Protein AF-A0A3M1Y870-F1 (afdb_monomer)

Sequence (345 aa):
MNDEEFIVDDSGLPCTAAGLGGVLIPESAEIVELCQDPNSTDVIYMWVNLIGAYLYDHRAWVIIDNTEIEITGLLIPNYKGEGVTHDMIDTECGGKTLLFGYSVGAAIEGYASIPEFDVKIQFFGHTETISTNPIVNDVFRSVNPSDTKTLVKGVTPDPYVLFFDPNTNTIRASFIGLGDEPCFCAINCVTPSADDFNVTTCEDEAQEVTIDATSIVGDPTNVTITFVDSRGNSTDVDVNIVVNMKPMPPFASWAQEDDVIRVGFAYQSINGTQVDPSKVMYRILKYENNPDNNWVFKGWSSKPWTNFIDSDVKPEKTYGYAVEFMGEFGEMSNISDWTVVPPAQ

Foldseek 3Di:
DDPPPPDQPCVQQLDDDPDDDGDAWDWAKDFPDWAAAQVHRQKIKTKMKTAHRFFKDKWKFKADPNDTDTWAFPDPCDPPDHADDRGGDHCSNGIDIHMTMTGCCVVCVVPLQPQKIKMKMWIAGDRPDDRPDVVVVVVPHDPGHMDMDMDGAQDPFDFPAWAADPVQQKTKTKGASDDPRPYNRWFDDDDDDPPAAEDTYDHGDTDMDIDRLVSDDDAWDFHWHWYQTPSGHTDIDTFTDQAQFAFAFWDWEDPPVQRKIKIFGAQATPVGHHHDLQFKWKWKWKDKQDPVPIDTPGDTDSDPDGMDIGNPDDLQIKMWMWMWIQGNRRHIHDIYDIDIYHRHD

Mean predicted aligned error: 17.15 Å

Nearest PDB structures (foldseek):
  2b5i-assembly1_B  TM=3.564E-01  e=3.366E-04  Homo sapiens
  6dg5-assembly1_B  TM=3.824E-01  e=1.154E-03  Mus musculus
  7s2s-assembly1_B  TM=3.772E-01  e=7.931E-04  Homo sapiens
  5m5e-assembly1_B  TM=3.332E-01  e=6.402E-04  Homo sapiens
  4qqv-assembly1_B  TM=2.068E-01  e=2.576E-03  Mus musculus

Secondary structure (DSSP, 8-state):
----------TTSTT--SSS---PPPPEEEEEEEEEETTEEEEEEEEEEEE-SSEEEEEEEEEETTEEEEEB----TTSSS----S--EE-TTSEEEEEEEEE-HHHHGGGTT-SEEEEEEEEEEE-S---S-HHHHHHS-----EEEEEEE----PPEEEEEEETTTTEEEEEEEB--SSS-----------TTSEEE---BT-EEEEEEETTS--SSSEEEEEEEE-TT--EEEEEEEE-TT--BPPPEEEEETTTTEEEEE--SBBTTS-B--TTS-EEEEEEEES-GGGEEEEEEEE-S---EEEE-S--TTS-EEEEEEEE-TTS-BPPPPPPEEEPPP-

Solvent-accessible surface area (backbone atoms only — not comparable to full-atom values): 19751 Å² total; per-residue (Å²): 134,80,83,75,78,79,78,76,87,42,90,70,47,88,74,44,66,95,63,102,69,67,77,81,66,74,61,38,38,42,72,77,42,67,42,48,36,63,90,41,76,42,28,36,39,34,35,32,42,36,28,26,51,41,39,28,48,77,50,39,28,43,38,55,96,90,41,79,39,79,41,54,66,47,85,59,73,66,73,90,52,91,51,77,74,95,58,60,45,69,30,83,62,40,67,42,77,47,70,47,46,32,34,42,40,88,79,36,67,93,43,62,74,51,53,59,41,36,40,35,42,36,32,46,50,49,75,92,59,84,60,95,45,67,70,59,51,67,72,70,58,66,86,41,34,50,34,72,47,74,40,61,51,58,80,80,57,64,66,79,42,64,41,50,41,83,90,80,43,28,39,35,41,27,30,41,54,80,64,99,62,99,52,63,46,46,53,56,81,60,84,63,60,88,101,48,54,47,46,44,64,44,75,84,37,80,42,75,47,78,42,60,54,81,77,60,84,63,57,60,42,74,48,60,40,35,35,41,41,69,82,69,32,72,45,77,47,80,40,72,42,31,55,83,14,40,35,32,50,30,51,58,42,77,41,77,93,74,60,25,35,41,36,30,53,62,62,28,28,67,88,68,31,76,47,64,60,92,51,33,28,38,32,31,38,32,23,63,80,41,78,92,61,54,46,77,73,39,67,82,38,64,64,94,74,46,71,48,78,44,70,93,58,56,57,89,43,34,37,32,32,26,31,34,42,27,26,77,42,71,34,52,28,36,70,17,54,70,31,71,32,68,47,68,128

Radius of gyration: 34.99 Å; Cα contacts (8 Å, |Δi|>4): 751; chains: 1; bounding box: 100×30×97 Å

pLDDT: mean 70.94, std 19.92, range [28.89, 98.3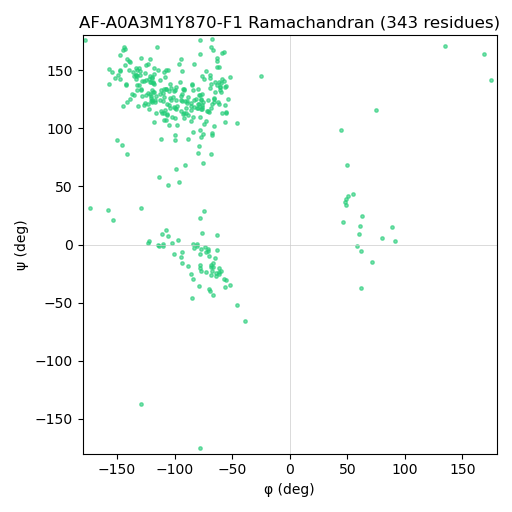8]

Structure (mmCIF, N/CA/C/O backbone):
data_AF-A0A3M1Y870-F1
#
_entry.id   AF-A0A3M1Y870-F1
#
loop_
_atom_site.group_PDB
_atom_site.id
_atom_site.type_symbol
_atom_site.label_atom_id
_atom_site.label_alt_id
_atom_site.label_comp_id
_atom_site.label_asym_id
_atom_site.label_entity_id
_atom_site.label_seq_id
_atom_site.pdbx_PDB_ins_code
_atom_site.Cartn_x
_atom_site.Cartn_y
_atom_site.Cartn_z
_atom_site.occupancy
_atom_site.B_iso_or_equiv
_atom_site.auth_seq_id
_atom_site.auth_comp_id
_atom_site.auth_asym_id
_atom_site.auth_atom_id
_atom_site.pdbx_PDB_model_num
ATOM 1 N N . MET A 1 1 ? 71.517 2.739 -46.315 1.00 39.25 1 MET A N 1
ATOM 2 C CA . MET A 1 1 ? 70.309 2.326 -45.583 1.00 39.25 1 MET A CA 1
ATOM 3 C C . MET A 1 1 ? 69.291 3.387 -45.905 1.00 39.25 1 MET A C 1
ATOM 5 O O . MET A 1 1 ? 69.489 4.518 -45.492 1.00 39.25 1 MET A O 1
ATOM 9 N N . ASN A 1 2 ? 68.363 3.068 -46.803 1.00 35.62 2 ASN A N 1
ATOM 10 C CA . ASN A 1 2 ? 67.245 3.951 -47.092 1.00 35.62 2 ASN A CA 1
ATOM 11 C C . ASN A 1 2 ? 66.247 3.721 -45.963 1.00 35.62 2 ASN A C 1
ATOM 13 O O . ASN A 1 2 ? 65.803 2.587 -45.788 1.00 35.62 2 ASN A O 1
ATOM 17 N N . ASP A 1 3 ? 65.971 4.763 -45.189 1.00 39.19 3 ASP A N 1
ATOM 18 C CA . ASP A 1 3 ? 64.802 4.803 -44.323 1.00 39.19 3 ASP A CA 1
ATOM 19 C C . ASP A 1 3 ? 63.591 4.864 -45.257 1.00 39.19 3 ASP A C 1
ATOM 21 O O . ASP A 1 3 ? 63.245 5.918 -45.789 1.00 39.19 3 ASP A O 1
ATOM 25 N N . GLU A 1 4 ? 63.023 3.697 -45.565 1.00 38.22 4 GLU A N 1
ATOM 26 C CA . GLU A 1 4 ? 61.686 3.628 -46.140 1.00 38.22 4 GLU A CA 1
ATOM 27 C C . GLU A 1 4 ? 60.731 4.145 -45.069 1.00 38.22 4 GLU A C 1
ATOM 29 O O . GLU A 1 4 ? 60.435 3.473 -44.080 1.00 38.22 4 GLU A O 1
ATOM 34 N N . GLU A 1 5 ? 60.313 5.394 -45.247 1.00 41.91 5 GLU A N 1
ATOM 35 C CA . GLU A 1 5 ? 59.201 5.988 -44.530 1.00 41.91 5 GLU A CA 1
ATOM 36 C C . GLU A 1 5 ? 57.984 5.088 -44.785 1.00 41.91 5 GLU A C 1
ATOM 38 O O . GLU A 1 5 ? 57.460 5.009 -45.898 1.00 41.91 5 GLU A O 1
ATOM 43 N N . PHE A 1 6 ? 57.607 4.311 -43.770 1.00 41.59 6 PHE A N 1
ATOM 44 C CA . PHE A 1 6 ? 56.434 3.450 -43.816 1.00 41.59 6 PHE A CA 1
ATOM 45 C C . PHE A 1 6 ? 55.201 4.355 -43.872 1.00 41.59 6 PHE A C 1
ATOM 47 O O . PHE A 1 6 ? 54.732 4.851 -42.849 1.00 41.59 6 PHE A O 1
ATOM 54 N N . ILE A 1 7 ? 54.694 4.595 -45.080 1.00 45.62 7 ILE A N 1
ATOM 55 C CA . ILE A 1 7 ? 53.415 5.269 -45.281 1.00 45.62 7 ILE A CA 1
ATOM 56 C C . ILE A 1 7 ? 52.331 4.251 -44.927 1.00 45.62 7 ILE A C 1
ATOM 58 O O . ILE A 1 7 ? 52.085 3.299 -45.668 1.00 45.62 7 ILE A O 1
ATOM 62 N N . VAL A 1 8 ? 51.734 4.417 -43.749 1.00 49.41 8 VAL A N 1
ATOM 63 C CA . VAL A 1 8 ? 50.509 3.711 -43.372 1.00 49.41 8 VAL A CA 1
ATOM 64 C C . VAL A 1 8 ? 49.366 4.417 -44.091 1.00 49.41 8 VAL A C 1
ATOM 66 O O . VAL A 1 8 ? 49.153 5.603 -43.866 1.00 49.41 8 VAL A O 1
ATOM 69 N N . ASP A 1 9 ? 48.681 3.707 -44.985 1.00 48.41 9 ASP A N 1
ATOM 70 C CA . ASP A 1 9 ? 47.441 4.189 -45.593 1.00 48.41 9 ASP A CA 1
ATOM 71 C C . ASP A 1 9 ? 46.325 4.131 -44.541 1.00 48.41 9 ASP A C 1
ATOM 73 O O . ASP A 1 9 ? 45.888 3.051 -44.140 1.00 48.41 9 ASP A O 1
ATOM 77 N N . ASP A 1 10 ? 45.933 5.300 -44.043 1.00 49.41 10 ASP A N 1
ATOM 78 C CA . ASP A 1 10 ? 44.892 5.520 -43.039 1.00 49.41 10 ASP A CA 1
ATOM 79 C C . ASP A 1 10 ? 43.603 6.096 -43.648 1.00 49.41 10 ASP A C 1
ATOM 81 O O . ASP A 1 10 ? 42.649 6.388 -42.932 1.00 49.41 10 ASP A O 1
ATOM 85 N N . SER A 1 11 ? 43.522 6.181 -44.981 1.00 47.09 11 SER A N 1
ATOM 86 C CA . SER A 1 11 ? 42.382 6.768 -45.699 1.00 47.09 11 SER A CA 1
ATOM 87 C C . SER A 1 11 ? 41.057 6.003 -45.545 1.00 47.09 11 SER A C 1
ATOM 89 O O . SER A 1 11 ? 40.007 6.526 -45.915 1.00 47.09 11 SER A O 1
ATOM 91 N N . GLY A 1 12 ? 41.099 4.784 -44.994 1.00 47.97 12 GLY A N 1
ATOM 92 C CA . GLY A 1 12 ? 39.932 3.952 -44.683 1.00 47.97 12 GLY A CA 1
ATOM 93 C C . GLY A 1 12 ? 39.527 3.923 -43.205 1.00 47.97 12 GLY A C 1
ATOM 94 O O . GLY A 1 12 ? 38.584 3.212 -42.866 1.00 47.97 12 GLY A O 1
ATOM 95 N N . LEU A 1 13 ? 40.215 4.651 -42.316 1.00 50.62 13 LEU A N 1
ATOM 96 C CA . LEU A 1 13 ? 39.791 4.766 -40.920 1.00 50.62 13 LEU A CA 1
ATOM 97 C C . LEU A 1 13 ? 38.714 5.855 -40.809 1.00 50.62 13 LEU A C 1
ATOM 99 O O . LEU A 1 13 ? 38.988 6.997 -41.185 1.00 50.62 13 LEU A O 1
ATOM 103 N N . PRO A 1 14 ? 37.515 5.549 -40.267 1.00 52.12 14 PRO A N 1
ATOM 104 C CA . PRO A 1 14 ? 36.411 6.508 -40.193 1.00 52.12 14 PRO A CA 1
ATOM 105 C C . PRO A 1 14 ? 36.820 7.793 -39.472 1.00 52.12 14 PRO A C 1
ATOM 107 O O . PRO A 1 14 ? 36.381 8.862 -39.882 1.00 52.12 14 PRO A O 1
ATOM 110 N N . CYS A 1 15 ? 37.752 7.704 -38.507 1.00 57.66 15 CYS A N 1
ATOM 111 C CA . CYS A 1 15 ? 38.432 8.855 -37.917 1.00 57.66 15 CYS A CA 1
ATOM 112 C C . CYS A 1 15 ? 39.853 8.575 -37.430 1.00 57.66 15 CYS A C 1
ATOM 114 O O . CYS A 1 15 ? 40.067 8.224 -36.273 1.00 57.66 15 CYS A O 1
ATOM 116 N N . THR A 1 16 ? 40.839 8.763 -38.307 1.00 48.06 16 THR A N 1
ATOM 117 C CA . THR A 1 16 ? 42.242 9.179 -38.042 1.00 48.06 16 THR A CA 1
ATOM 118 C C . THR A 1 16 ? 42.987 9.107 -39.386 1.00 48.06 16 THR A C 1
ATOM 120 O O . THR A 1 16 ? 42.739 8.185 -40.135 1.00 48.06 16 THR A O 1
ATOM 123 N N . ALA A 1 17 ? 43.902 9.976 -39.804 1.00 43.53 17 ALA A N 1
ATOM 124 C CA . ALA A 1 17 ? 44.537 11.110 -39.174 1.00 43.53 17 ALA A CA 1
ATOM 125 C C . ALA A 1 17 ? 45.061 12.075 -40.258 1.00 43.53 17 ALA A C 1
ATOM 127 O O . ALA A 1 17 ? 45.762 11.684 -41.183 1.00 43.53 17 ALA A O 1
ATOM 128 N N . ALA A 1 18 ? 44.894 13.383 -40.065 1.00 31.97 18 ALA A N 1
ATOM 129 C CA . ALA A 1 18 ? 45.924 14.304 -40.539 1.00 31.97 18 ALA A CA 1
ATOM 130 C C . ALA A 1 18 ? 47.071 14.302 -39.507 1.00 31.97 18 ALA A C 1
ATOM 132 O O . ALA A 1 18 ? 47.156 15.193 -38.671 1.00 31.97 18 ALA A O 1
ATOM 133 N N . GLY A 1 19 ? 47.916 13.263 -39.548 1.00 34.94 19 GLY A N 1
ATOM 134 C CA . GLY A 1 19 ? 49.280 13.228 -38.997 1.00 34.94 19 GLY A CA 1
ATOM 135 C C . GLY A 1 19 ? 49.452 13.110 -37.472 1.00 34.94 19 GLY A C 1
ATOM 136 O O . GLY A 1 19 ? 49.148 14.036 -36.735 1.00 34.94 19 GLY A O 1
ATOM 137 N N . LEU A 1 20 ? 50.048 12.000 -37.006 1.00 37.72 20 LEU A N 1
ATOM 138 C CA . LEU A 1 20 ? 50.860 11.862 -35.768 1.00 37.72 20 LEU A CA 1
ATOM 139 C C . LEU A 1 20 ? 50.335 12.477 -34.439 1.00 37.72 20 LEU A C 1
ATOM 141 O O . LEU A 1 20 ? 51.105 12.643 -33.494 1.00 37.72 20 LEU A O 1
ATOM 145 N N . GLY A 1 21 ? 49.037 12.766 -34.326 1.00 42.25 21 GLY A N 1
ATOM 146 C CA . GLY A 1 21 ? 48.418 13.405 -33.156 1.00 42.25 21 GLY A CA 1
ATOM 147 C C . GLY A 1 21 ? 46.911 13.156 -33.038 1.00 42.25 21 GLY A C 1
ATOM 148 O O . GLY A 1 21 ? 46.192 14.017 -32.538 1.00 42.25 21 GLY A O 1
ATOM 149 N N . GLY A 1 22 ? 46.429 12.012 -33.539 1.00 50.34 22 GLY A N 1
ATOM 150 C CA . GLY A 1 22 ? 45.010 11.647 -33.549 1.00 50.34 22 GLY A CA 1
ATOM 151 C C . GLY A 1 22 ? 44.397 11.660 -32.150 1.00 50.34 22 GLY A C 1
ATOM 152 O O . GLY A 1 22 ? 44.848 10.945 -31.256 1.00 50.34 22 GLY A O 1
ATOM 153 N N . VAL A 1 23 ? 43.375 12.493 -31.964 1.00 52.97 23 VAL A N 1
ATOM 154 C CA . VAL A 1 23 ? 42.578 12.534 -30.738 1.00 52.97 23 VAL A CA 1
ATOM 155 C C . VAL A 1 23 ? 41.725 11.271 -30.707 1.00 52.97 23 VAL A C 1
ATOM 157 O O . VAL A 1 23 ? 40.866 11.087 -31.565 1.00 52.97 23 VAL A O 1
ATOM 160 N N . LEU A 1 24 ? 41.981 10.395 -29.734 1.00 60.62 24 LEU A N 1
ATOM 161 C CA . LEU A 1 24 ? 41.093 9.275 -29.434 1.00 60.62 24 LEU A CA 1
ATOM 162 C C . LEU A 1 24 ? 39.736 9.844 -29.017 1.00 60.62 24 LEU A C 1
ATOM 164 O O . LEU A 1 24 ? 39.658 10.614 -28.057 1.00 60.62 24 LEU A O 1
ATOM 168 N N . ILE A 1 25 ? 38.684 9.480 -29.743 1.00 68.62 25 ILE A N 1
ATOM 169 C CA . ILE A 1 25 ? 37.319 9.831 -29.359 1.00 68.62 25 ILE A CA 1
ATOM 170 C C . ILE A 1 25 ? 36.908 8.856 -28.259 1.00 68.62 25 ILE A C 1
ATOM 172 O O . ILE A 1 25 ? 36.955 7.646 -28.488 1.00 68.62 25 ILE A O 1
ATOM 176 N N . PRO A 1 26 ? 36.560 9.345 -27.059 1.00 77.38 26 PRO A N 1
ATOM 177 C CA . PRO A 1 26 ? 36.078 8.476 -26.002 1.00 77.38 26 PRO A CA 1
ATOM 178 C C . PRO A 1 26 ? 34.743 7.875 -26.438 1.00 77.38 26 PRO A C 1
ATOM 180 O O . PRO A 1 26 ? 33.809 8.604 -26.760 1.00 77.38 26 PRO A O 1
ATOM 183 N N . GLU A 1 27 ? 34.665 6.550 -26.465 1.00 84.62 27 GLU A N 1
ATOM 184 C CA . GLU A 1 27 ? 33.420 5.856 -26.770 1.00 84.62 27 GLU A CA 1
ATOM 185 C C . GLU A 1 27 ? 32.578 5.728 -25.500 1.00 84.62 27 GLU A C 1
ATOM 187 O O . GLU A 1 27 ? 33.077 5.321 -24.447 1.00 84.62 27 GLU A O 1
ATOM 192 N N . SER A 1 28 ? 31.295 6.049 -25.599 1.00 91.25 28 SER A N 1
ATOM 193 C CA . SER A 1 28 ? 30.349 5.921 -24.492 1.00 91.25 28 SER A CA 1
ATOM 194 C C . SER A 1 28 ? 28.935 5.735 -25.014 1.00 91.25 28 SER A C 1
ATOM 196 O O . SER A 1 28 ? 28.576 6.297 -26.045 1.00 91.25 28 SER A O 1
ATOM 198 N N . ALA A 1 29 ? 28.127 4.998 -24.266 1.00 91.88 29 ALA A N 1
ATOM 199 C CA . ALA A 1 29 ? 26.694 4.886 -24.471 1.00 91.88 29 ALA A CA 1
ATOM 200 C C . ALA A 1 29 ? 26.009 5.273 -23.159 1.00 91.88 29 ALA A C 1
ATOM 202 O O . ALA A 1 29 ? 26.521 4.940 -22.093 1.00 91.88 29 ALA A O 1
ATOM 203 N N . GLU A 1 30 ? 24.891 5.983 -23.245 1.00 92.56 30 GLU A N 1
ATOM 204 C CA . GLU A 1 30 ? 24.086 6.386 -22.091 1.00 92.56 30 GLU A CA 1
ATOM 205 C C . GLU A 1 30 ? 22.603 6.286 -22.448 1.00 92.56 30 GLU A C 1
ATOM 207 O O . GLU A 1 30 ? 22.152 6.920 -23.405 1.00 92.56 30 GLU A O 1
ATOM 212 N N . ILE A 1 31 ? 21.838 5.508 -21.683 1.00 85.94 31 ILE A N 1
ATOM 213 C CA . ILE A 1 31 ? 20.382 5.433 -21.779 1.00 85.94 31 ILE A CA 1
ATOM 214 C C . ILE A 1 31 ? 19.797 6.664 -21.075 1.00 85.94 31 ILE A C 1
ATOM 216 O O . ILE A 1 31 ? 19.613 6.716 -19.855 1.00 85.94 31 ILE A O 1
ATOM 220 N N . VAL A 1 32 ? 19.454 7.672 -21.869 1.00 78.94 32 VAL A N 1
ATOM 221 C CA . VAL A 1 32 ? 18.877 8.936 -21.399 1.00 78.94 32 VAL A CA 1
ATOM 222 C C . VAL A 1 32 ? 17.462 8.715 -20.865 1.00 78.94 32 VAL A C 1
ATOM 224 O O . VAL A 1 32 ? 17.105 9.222 -19.805 1.00 78.94 32 VAL A O 1
ATOM 227 N N . GLU A 1 33 ? 16.676 7.874 -21.530 1.00 73.19 33 GLU A N 1
ATOM 228 C CA . GLU A 1 33 ? 15.281 7.590 -21.184 1.00 73.19 33 GLU A CA 1
ATOM 229 C C . GLU A 1 33 ? 14.957 6.137 -21.542 1.00 73.19 33 GLU A C 1
ATOM 231 O O . GLU A 1 33 ? 15.453 5.629 -22.548 1.00 73.19 33 GLU A O 1
ATOM 236 N N . LEU A 1 34 ? 14.162 5.465 -20.710 1.00 76.00 34 LEU A N 1
ATOM 237 C CA . LEU A 1 34 ? 13.749 4.074 -20.888 1.00 76.00 34 LEU A CA 1
ATOM 238 C C . LEU A 1 34 ? 12.318 3.925 -20.386 1.00 76.00 34 LEU A C 1
ATOM 240 O O . LEU A 1 34 ? 12.068 4.149 -19.206 1.00 76.00 34 LEU A O 1
ATOM 244 N N . CYS A 1 35 ? 11.401 3.533 -21.265 1.00 69.75 35 CYS A N 1
ATOM 245 C CA . CYS A 1 35 ? 9.981 3.457 -20.934 1.00 69.75 35 CYS A CA 1
ATOM 246 C C . CYS A 1 35 ? 9.292 2.314 -21.693 1.00 69.75 35 CYS A C 1
ATOM 248 O O . CYS A 1 35 ? 9.814 1.779 -22.673 1.00 69.75 35 CYS A O 1
ATOM 250 N N . GLN A 1 36 ? 8.110 1.919 -21.227 1.00 72.75 36 GLN A N 1
ATOM 251 C CA . GLN A 1 36 ? 7.268 0.905 -21.866 1.00 72.75 36 GLN A CA 1
ATOM 252 C C . GLN A 1 36 ? 6.230 1.576 -22.769 1.00 72.75 36 GLN A C 1
ATOM 254 O O . GLN A 1 36 ? 5.680 2.614 -22.410 1.00 72.75 36 GLN A O 1
ATOM 259 N N . ASP A 1 37 ? 5.959 1.003 -23.944 1.00 62.34 37 ASP A N 1
ATOM 260 C CA . ASP A 1 37 ? 4.901 1.501 -24.823 1.00 62.34 37 ASP A CA 1
ATOM 261 C C . ASP A 1 37 ? 3.529 1.255 -24.162 1.00 62.34 37 ASP A C 1
ATOM 263 O O . ASP A 1 37 ? 3.162 0.098 -23.922 1.00 62.34 37 ASP A O 1
ATOM 267 N N . PRO A 1 38 ? 2.732 2.309 -23.905 1.00 52.81 38 PRO A N 1
ATOM 268 C CA . PRO A 1 38 ? 1.438 2.174 -23.239 1.00 52.81 38 PRO A CA 1
ATOM 269 C C . PRO A 1 38 ? 0.397 1.421 -24.084 1.00 52.81 38 PRO A C 1
ATOM 271 O O .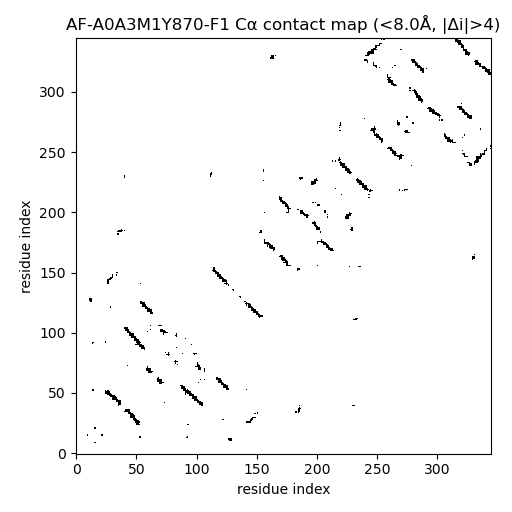 PRO A 1 38 ? -0.565 0.877 -23.546 1.00 52.81 38 PRO A O 1
ATOM 274 N N . ASN A 1 39 ? 0.567 1.383 -25.410 1.00 54.31 39 ASN A N 1
ATOM 275 C CA . ASN A 1 39 ? -0.329 0.690 -26.340 1.00 54.31 39 ASN A CA 1
ATOM 276 C C . ASN A 1 39 ? 0.126 -0.742 -26.647 1.00 54.31 39 ASN A C 1
ATOM 278 O O . ASN A 1 39 ? -0.645 -1.526 -27.201 1.00 54.31 39 ASN A O 1
ATOM 282 N N . SER A 1 40 ? 1.379 -1.072 -26.335 1.00 62.62 40 SER A N 1
ATOM 283 C CA . SER A 1 40 ? 1.983 -2.370 -26.611 1.00 62.62 40 SER A CA 1
ATOM 284 C C . SER A 1 40 ? 2.952 -2.715 -25.496 1.00 62.62 40 SER A C 1
ATOM 286 O O . SER A 1 40 ? 4.151 -2.485 -25.602 1.00 62.62 40 SER A O 1
ATOM 288 N N . THR A 1 41 ? 2.434 -3.310 -24.430 1.00 61.56 41 THR A N 1
ATOM 289 C CA . THR A 1 41 ? 3.202 -3.514 -23.203 1.00 61.56 41 THR A CA 1
ATOM 290 C C . THR A 1 41 ? 4.443 -4.391 -23.418 1.00 61.56 41 THR A C 1
ATOM 292 O O . THR A 1 41 ? 5.447 -4.232 -22.730 1.00 61.56 41 THR A O 1
ATOM 295 N N . ASP A 1 42 ? 4.458 -5.264 -24.426 1.00 72.12 42 ASP A N 1
ATOM 296 C CA . ASP A 1 42 ? 5.640 -6.052 -24.803 1.00 72.12 42 ASP A CA 1
ATOM 297 C C . ASP A 1 42 ? 6.760 -5.245 -25.452 1.00 72.12 42 ASP A C 1
ATOM 299 O O . ASP A 1 42 ? 7.811 -5.809 -25.733 1.00 72.12 42 ASP A O 1
ATOM 303 N N . VAL A 1 43 ? 6.565 -3.952 -25.689 1.00 74.31 43 VAL A N 1
ATOM 304 C CA . VAL A 1 43 ? 7.546 -3.076 -26.316 1.00 74.31 43 VAL A CA 1
ATOM 305 C C . VAL A 1 43 ? 8.076 -2.092 -25.284 1.00 74.31 43 VAL A C 1
ATOM 307 O O . VAL A 1 43 ? 7.318 -1.426 -24.584 1.00 74.31 43 VAL A O 1
ATOM 310 N N . ILE A 1 44 ? 9.396 -1.985 -25.206 1.00 77.50 44 ILE A N 1
ATOM 311 C CA . ILE A 1 44 ? 10.076 -0.876 -24.535 1.00 77.50 44 ILE A CA 1
ATOM 312 C C . ILE A 1 44 ? 10.701 0.030 -25.586 1.00 77.50 44 ILE A C 1
ATOM 314 O O . ILE A 1 44 ? 11.118 -0.442 -26.648 1.00 77.50 44 ILE A O 1
ATOM 318 N N . TYR A 1 45 ? 10.806 1.313 -25.271 1.00 76.12 45 TYR A N 1
ATOM 319 C CA . TYR A 1 45 ? 11.593 2.263 -26.035 1.00 76.12 45 TYR A CA 1
ATOM 320 C C . TYR A 1 45 ? 12.681 2.877 -25.161 1.00 76.12 45 TYR A C 1
ATOM 322 O O . TYR A 1 45 ? 12.491 3.093 -23.964 1.00 76.12 45 TYR A O 1
ATOM 330 N N . MET A 1 46 ? 13.838 3.136 -25.761 1.00 79.19 46 MET A N 1
ATOM 331 C CA . MET A 1 46 ? 14.976 3.739 -25.081 1.00 79.19 46 MET A CA 1
ATOM 332 C C . MET A 1 46 ? 15.627 4.810 -25.947 1.00 79.19 46 MET A C 1
ATOM 334 O O . MET A 1 46 ? 15.957 4.563 -27.108 1.00 79.19 46 MET A O 1
ATOM 338 N N . TRP A 1 47 ? 15.830 5.990 -25.371 1.00 79.62 47 TRP A N 1
ATOM 339 C CA . TRP A 1 47 ? 16.665 7.028 -25.960 1.00 79.62 47 TRP A CA 1
ATOM 340 C C . TRP A 1 47 ? 18.093 6.831 -2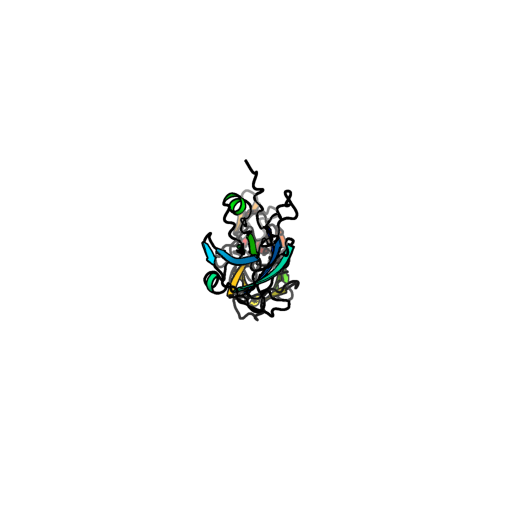5.486 1.00 79.62 47 TRP A C 1
ATOM 342 O O . TRP A 1 47 ? 18.352 6.825 -24.284 1.00 79.62 47 TRP A O 1
ATOM 352 N N . VAL A 1 48 ? 19.022 6.687 -26.424 1.00 83.88 48 VAL A N 1
ATOM 353 C CA . VAL A 1 48 ? 20.428 6.442 -26.114 1.00 83.88 48 VAL A CA 1
ATOM 354 C C . VAL A 1 48 ? 21.290 7.496 -26.778 1.00 83.88 48 VAL A C 1
ATOM 356 O O . VAL A 1 48 ? 21.180 7.733 -27.980 1.00 83.88 48 VAL A O 1
ATOM 359 N N . ASN A 1 49 ? 22.160 8.119 -25.991 1.00 87.06 49 ASN A N 1
ATOM 360 C CA . ASN A 1 49 ? 23.229 8.969 -26.483 1.00 87.06 49 ASN A CA 1
ATOM 361 C C . ASN A 1 49 ? 24.476 8.104 -26.709 1.00 87.06 49 ASN A C 1
ATOM 363 O O . ASN A 1 49 ? 25.037 7.563 -25.756 1.00 87.06 49 ASN A O 1
ATOM 367 N N . LEU A 1 50 ? 24.886 7.950 -27.966 1.00 87.00 50 LEU A N 1
ATOM 368 C CA . LEU A 1 50 ? 26.061 7.182 -28.365 1.00 87.00 50 LEU A CA 1
ATOM 369 C C . LEU A 1 50 ? 27.150 8.129 -28.864 1.00 87.00 50 LEU A C 1
ATOM 371 O O . LEU A 1 50 ? 26.938 8.865 -29.825 1.00 87.00 50 LEU A O 1
ATOM 375 N N . ILE A 1 51 ? 28.327 8.066 -28.248 1.00 86.56 51 ILE A N 1
ATOM 376 C CA . ILE A 1 51 ? 29.546 8.748 -28.688 1.00 86.56 51 ILE A CA 1
ATOM 377 C C . ILE A 1 51 ? 30.532 7.681 -29.141 1.00 86.56 51 ILE A C 1
ATOM 379 O O . ILE A 1 51 ? 30.741 6.688 -28.442 1.00 86.56 51 ILE A O 1
ATOM 383 N N . GLY A 1 52 ? 31.147 7.880 -30.302 1.00 81.88 52 GLY A N 1
ATOM 384 C CA . GLY A 1 52 ? 32.057 6.885 -30.845 1.00 81.88 52 GLY A CA 1
ATOM 385 C C . GLY A 1 52 ? 32.712 7.292 -32.152 1.00 81.88 52 GLY A C 1
ATOM 386 O O . GLY A 1 52 ? 32.398 8.345 -32.702 1.00 81.88 52 GLY A O 1
ATOM 387 N N . ALA A 1 53 ? 33.618 6.451 -32.646 1.00 75.75 53 ALA A N 1
ATOM 388 C CA . ALA A 1 53 ? 34.379 6.679 -33.880 1.00 75.75 53 ALA A CA 1
ATOM 389 C C . ALA A 1 53 ? 34.200 5.571 -34.930 1.00 75.75 53 ALA A C 1
ATOM 391 O O . ALA A 1 53 ? 34.871 5.599 -35.959 1.00 75.75 53 ALA A O 1
ATOM 392 N N . TYR A 1 54 ? 33.351 4.581 -34.654 1.00 77.62 54 TYR A N 1
ATOM 393 C CA . TYR A 1 54 ? 33.142 3.409 -35.499 1.00 77.62 54 TYR A CA 1
ATOM 394 C C . TYR A 1 54 ? 31.717 3.377 -36.050 1.00 77.62 54 TYR A C 1
ATOM 396 O O . TYR A 1 54 ? 30.841 4.115 -35.603 1.00 77.62 54 TYR A O 1
ATOM 404 N N . LEU A 1 55 ? 31.492 2.471 -36.997 1.00 80.56 55 LEU A N 1
ATOM 405 C CA . LEU A 1 55 ? 30.155 2.002 -37.325 1.00 80.56 55 LEU A CA 1
ATOM 406 C C . LEU A 1 55 ? 29.718 1.009 -36.245 1.00 80.56 55 LEU A C 1
ATOM 408 O O . LEU A 1 55 ? 30.440 0.046 -35.986 1.00 80.56 55 LEU A O 1
ATOM 412 N N . TYR A 1 56 ? 28.569 1.232 -35.612 1.00 81.75 56 TYR A N 1
ATOM 413 C CA . TYR A 1 56 ? 28.104 0.379 -34.515 1.00 81.75 56 TYR A CA 1
ATOM 414 C C . TYR A 1 56 ? 26.899 -0.479 -34.893 1.00 81.75 56 TYR A C 1
ATOM 416 O O . TYR A 1 56 ? 25.916 0.028 -35.429 1.00 81.75 56 TYR A O 1
ATOM 424 N N . ASP A 1 57 ? 26.959 -1.759 -34.532 1.00 86.56 57 ASP A N 1
ATOM 425 C CA . ASP A 1 57 ? 25.785 -2.627 -34.374 1.00 86.56 57 ASP A CA 1
ATOM 426 C C . ASP A 1 57 ? 25.343 -2.629 -32.900 1.00 86.56 57 ASP A C 1
ATOM 428 O O . ASP A 1 57 ? 26.139 -2.294 -32.023 1.00 86.56 57 ASP A O 1
ATOM 432 N N . HIS A 1 58 ? 24.101 -2.992 -32.589 1.00 86.56 58 HIS A N 1
ATOM 433 C CA . HIS A 1 58 ? 23.577 -2.941 -31.222 1.00 86.56 58 HIS A CA 1
ATOM 434 C C . HIS A 1 58 ? 22.907 -4.248 -30.793 1.00 86.56 58 HIS A C 1
ATOM 436 O O . HIS A 1 58 ? 22.282 -4.956 -31.580 1.00 86.56 58 HIS A O 1
ATOM 442 N N . ARG A 1 59 ? 22.973 -4.551 -29.495 1.00 88.38 59 ARG A N 1
ATOM 443 C CA . ARG A 1 59 ? 22.198 -5.627 -28.861 1.00 88.38 59 ARG A CA 1
ATOM 444 C C . ARG A 1 59 ? 21.692 -5.178 -27.507 1.00 88.38 59 ARG A C 1
ATOM 446 O O . ARG A 1 59 ? 22.343 -4.369 -26.847 1.00 88.38 59 ARG A O 1
ATOM 453 N N . ALA A 1 60 ? 20.552 -5.720 -27.097 1.00 89.25 60 ALA A N 1
ATOM 454 C CA . ALA A 1 60 ? 19.969 -5.425 -25.802 1.00 89.25 60 ALA A CA 1
ATOM 455 C C . ALA A 1 60 ? 19.577 -6.700 -25.055 1.00 89.25 60 ALA A C 1
ATOM 457 O O . ALA A 1 60 ? 19.241 -7.723 -25.656 1.00 89.25 60 ALA A O 1
ATOM 458 N N . TRP A 1 61 ? 19.598 -6.608 -23.729 1.00 92.00 61 TRP A N 1
ATOM 459 C CA . TRP A 1 61 ? 19.228 -7.675 -22.812 1.00 92.00 61 TRP A CA 1
ATOM 460 C C . TRP A 1 61 ? 18.344 -7.125 -21.704 1.00 92.00 61 TRP A C 1
ATOM 462 O O . TRP A 1 61 ? 18.549 -6.009 -21.228 1.00 92.00 61 TRP A O 1
ATOM 472 N N . VAL A 1 62 ? 17.397 -7.946 -21.268 1.00 89.62 62 VAL A N 1
ATOM 473 C CA . VAL A 1 62 ? 16.717 -7.782 -19.984 1.00 89.62 62 VAL A CA 1
ATOM 474 C C . VAL A 1 62 ? 17.473 -8.604 -18.949 1.00 89.62 62 VAL A C 1
ATOM 476 O O . VAL A 1 62 ? 17.824 -9.754 -19.213 1.00 89.62 62 VAL A O 1
ATOM 479 N N . ILE A 1 63 ? 17.732 -8.018 -17.784 1.00 89.44 63 ILE A N 1
ATOM 480 C CA . ILE A 1 63 ? 18.400 -8.676 -16.666 1.00 89.44 63 ILE A CA 1
ATOM 481 C C . ILE A 1 63 ? 17.377 -8.865 -15.548 1.00 89.44 63 ILE A C 1
ATOM 483 O O . ILE A 1 63 ? 16.896 -7.901 -14.955 1.00 89.44 63 ILE A O 1
ATOM 487 N N . ILE A 1 64 ? 17.043 -10.124 -15.273 1.00 81.81 64 ILE A N 1
ATOM 488 C CA . ILE A 1 64 ? 16.122 -10.530 -14.204 1.00 81.81 64 ILE A CA 1
ATOM 489 C C . ILE A 1 64 ? 16.822 -11.597 -13.370 1.00 81.81 64 ILE A C 1
ATOM 491 O O . ILE A 1 64 ? 17.335 -12.569 -13.923 1.00 81.81 64 ILE A O 1
ATOM 495 N N . ASP A 1 65 ? 16.880 -11.416 -12.049 1.00 81.69 65 ASP A N 1
ATOM 496 C CA . ASP A 1 65 ? 17.530 -12.353 -11.121 1.00 81.69 65 ASP A CA 1
ATOM 497 C C . ASP A 1 65 ? 18.968 -12.733 -11.543 1.00 81.69 65 ASP A C 1
ATOM 499 O O . ASP A 1 65 ? 19.374 -13.896 -11.487 1.00 81.69 65 ASP A O 1
ATOM 503 N N . ASN A 1 66 ? 19.749 -11.749 -12.008 1.00 82.19 66 ASN A N 1
ATOM 504 C CA . ASN A 1 66 ? 21.097 -11.916 -12.581 1.00 82.19 66 ASN A CA 1
ATOM 505 C C . ASN A 1 66 ? 21.176 -12.797 -13.846 1.00 82.19 66 ASN A C 1
ATOM 507 O O . ASN A 1 66 ? 22.265 -13.232 -14.229 1.00 82.19 66 ASN A O 1
ATOM 511 N N . THR A 1 67 ? 20.051 -13.064 -14.505 1.00 85.25 67 THR A N 1
ATOM 512 C CA . THR A 1 67 ? 19.995 -13.772 -15.787 1.00 85.25 67 THR A CA 1
ATOM 513 C C . THR A 1 67 ? 19.823 -12.760 -16.913 1.00 85.25 67 THR A C 1
ATOM 515 O O . THR A 1 67 ? 18.818 -12.054 -16.955 1.00 85.25 67 THR A O 1
ATOM 518 N N . GLU A 1 68 ? 20.792 -12.691 -17.832 1.00 90.38 68 GLU A N 1
ATOM 519 C CA . GLU A 1 68 ? 20.686 -11.868 -19.043 1.00 90.38 68 GLU A CA 1
ATOM 520 C C . GLU A 1 68 ? 19.901 -12.631 -20.123 1.00 90.38 68 GLU A C 1
ATOM 522 O O . GLU A 1 68 ? 20.323 -13.696 -20.584 1.00 90.38 68 GLU A O 1
ATOM 527 N N . ILE A 1 69 ? 18.763 -12.080 -20.542 1.00 88.81 69 ILE A N 1
ATOM 528 C CA . ILE A 1 69 ? 17.926 -12.607 -21.622 1.00 88.81 69 ILE A CA 1
ATOM 529 C C . ILE A 1 69 ? 18.004 -11.623 -22.787 1.00 88.81 69 ILE A C 1
ATOM 531 O O . ILE A 1 69 ? 17.576 -10.477 -22.666 1.00 88.81 69 ILE A O 1
ATOM 535 N N . GLU A 1 70 ? 18.572 -12.057 -23.912 1.00 87.56 70 GLU A N 1
ATOM 536 C CA . GLU A 1 70 ? 18.681 -11.220 -25.112 1.00 87.56 70 GLU A CA 1
ATOM 537 C C . GLU A 1 70 ? 17.285 -10.923 -25.664 1.00 87.56 70 GLU A C 1
ATOM 539 O O . GLU A 1 70 ? 16.495 -11.838 -25.916 1.00 87.56 70 GLU A O 1
ATOM 544 N N . ILE A 1 71 ? 16.980 -9.639 -25.838 1.00 85.06 71 ILE A N 1
ATOM 545 C CA . ILE A 1 71 ? 15.693 -9.192 -26.365 1.00 85.06 71 ILE A CA 1
ATOM 546 C C . ILE A 1 71 ? 15.825 -8.878 -27.843 1.00 85.06 71 ILE A C 1
ATOM 548 O O . ILE A 1 71 ? 16.776 -8.246 -28.304 1.00 85.06 71 ILE A O 1
ATOM 552 N N . THR A 1 72 ? 14.846 -9.342 -28.611 1.00 68.88 72 THR A N 1
ATOM 553 C CA . THR A 1 72 ? 14.824 -9.097 -30.048 1.00 68.88 72 THR A CA 1
ATOM 554 C C . THR A 1 72 ? 14.254 -7.710 -30.304 1.00 68.88 72 THR A C 1
ATOM 556 O O . THR A 1 72 ? 13.156 -7.366 -29.859 1.00 68.88 72 THR A O 1
ATOM 559 N N . GLY A 1 73 ? 15.014 -6.891 -31.031 1.00 58.91 73 GLY A N 1
ATOM 560 C CA . GLY A 1 73 ? 14.537 -5.600 -31.515 1.00 58.91 73 GLY A CA 1
ATOM 561 C C . GLY A 1 73 ? 13.312 -5.810 -32.397 1.00 58.91 73 GLY A C 1
ATOM 562 O O . GLY A 1 73 ? 13.422 -6.395 -33.477 1.00 58.91 73 GLY A O 1
ATOM 563 N N . LEU A 1 74 ? 12.141 -5.353 -31.950 1.00 52.19 74 LEU A N 1
ATOM 564 C CA . LEU A 1 74 ? 10.984 -5.263 -32.828 1.00 52.19 74 LEU A CA 1
ATOM 565 C C . LEU A 1 74 ? 11.138 -3.941 -33.566 1.00 52.19 74 LEU A C 1
ATOM 567 O O . LEU A 1 74 ? 10.844 -2.873 -33.041 1.00 52.19 74 LEU A O 1
ATOM 571 N N . LEU A 1 75 ? 11.685 -4.041 -34.775 1.00 48.78 75 LEU A N 1
ATOM 572 C CA . LEU A 1 75 ? 11.720 -2.974 -35.764 1.00 48.78 75 LEU A CA 1
ATOM 573 C C . LEU A 1 75 ? 10.338 -2.313 -35.848 1.00 48.78 75 LEU A C 1
ATOM 575 O O . LEU A 1 75 ? 9.431 -2.861 -36.477 1.00 48.78 75 LEU A O 1
ATOM 579 N N . ILE A 1 76 ? 10.180 -1.115 -35.286 1.00 45.12 76 ILE A N 1
ATOM 580 C CA . ILE A 1 76 ? 9.090 -0.218 -35.671 1.00 45.12 76 ILE A CA 1
ATOM 581 C C . ILE A 1 76 ? 9.730 0.980 -36.374 1.00 45.12 76 ILE A C 1
ATOM 583 O O . ILE A 1 76 ? 10.036 1.974 -35.722 1.00 45.12 76 ILE A O 1
ATOM 587 N N . PRO A 1 77 ? 9.904 0.941 -37.710 1.00 39.31 77 PRO A N 1
ATOM 588 C CA . PRO A 1 77 ? 10.455 2.055 -38.489 1.00 39.31 77 PRO A CA 1
ATOM 589 C C . PRO A 1 77 ? 9.606 3.342 -38.455 1.00 39.31 77 PRO A C 1
ATOM 591 O O . PRO A 1 77 ? 9.850 4.236 -39.252 1.00 39.31 77 PRO A O 1
ATOM 594 N N . ASN A 1 78 ? 8.558 3.416 -37.624 1.00 40.03 78 ASN A N 1
ATOM 595 C CA . ASN A 1 78 ? 7.516 4.444 -37.673 1.00 40.03 78 ASN A CA 1
ATOM 596 C C . ASN A 1 78 ? 6.817 4.717 -36.322 1.00 40.03 78 ASN A C 1
ATOM 598 O O . ASN A 1 78 ? 5.707 5.255 -36.317 1.00 40.03 78 ASN A O 1
ATOM 602 N N . TYR A 1 79 ? 7.406 4.381 -35.167 1.00 39.22 79 TYR A N 1
ATOM 603 C CA . TYR A 1 79 ? 6.828 4.829 -33.891 1.00 39.22 79 TYR A CA 1
ATOM 604 C C . TYR A 1 79 ? 7.214 6.303 -33.648 1.00 39.22 79 TYR A C 1
ATOM 606 O O . TYR A 1 79 ? 8.231 6.603 -33.043 1.00 39.22 79 TYR A O 1
ATOM 614 N N . LYS A 1 80 ? 6.429 7.233 -34.216 1.00 41.88 80 LYS A N 1
ATOM 615 C CA . LYS A 1 80 ? 6.494 8.704 -34.031 1.00 41.88 80 LYS A CA 1
ATOM 616 C C . LYS A 1 80 ? 7.886 9.388 -34.139 1.00 41.88 80 LYS A C 1
ATOM 618 O O . LYS A 1 80 ? 8.111 10.390 -33.468 1.00 41.88 80 LYS A O 1
ATOM 623 N N . GLY A 1 81 ? 8.787 8.951 -35.019 1.00 38.53 81 GLY A N 1
ATOM 624 C CA . GLY A 1 81 ? 10.061 9.653 -35.273 1.00 38.53 81 GLY A CA 1
ATOM 625 C C . GLY A 1 81 ? 11.048 8.834 -36.106 1.00 38.53 81 GLY A C 1
ATOM 626 O O . GLY A 1 81 ? 10.829 7.639 -36.281 1.00 38.53 81 GLY A O 1
ATOM 627 N N . GLU A 1 82 ? 12.078 9.488 -36.665 1.00 39.25 82 GLU A N 1
ATOM 628 C CA . GLU A 1 82 ? 13.042 8.906 -37.619 1.00 39.25 82 GLU A CA 1
ATOM 629 C C . GLU A 1 82 ? 13.717 7.642 -37.062 1.00 39.25 82 GLU A C 1
ATOM 631 O O . GLU A 1 82 ? 14.464 7.687 -36.087 1.00 39.25 82 GLU A O 1
ATOM 636 N N . GLY A 1 83 ? 13.416 6.504 -37.693 1.00 42.50 83 GLY A N 1
ATOM 637 C CA . GLY A 1 83 ? 13.982 5.207 -37.350 1.00 42.50 83 GLY A CA 1
ATOM 638 C C . GLY A 1 83 ? 15.414 5.046 -37.853 1.00 42.50 83 GLY A C 1
ATOM 639 O O . GLY A 1 83 ? 15.740 5.480 -38.955 1.00 42.50 83 GLY A O 1
ATOM 640 N N . VAL A 1 84 ? 16.247 4.347 -37.080 1.00 46.78 84 VAL A N 1
ATOM 641 C CA . VAL A 1 84 ? 17.479 3.747 -37.606 1.00 46.78 84 VAL A CA 1
ATOM 642 C C . VAL A 1 84 ? 17.192 2.276 -37.857 1.00 46.78 84 VAL A C 1
ATOM 644 O O . VAL A 1 84 ? 16.921 1.491 -36.950 1.00 46.78 84 VAL A O 1
ATOM 647 N N . THR A 1 85 ? 17.126 1.934 -39.136 1.00 48.03 85 THR A N 1
ATOM 648 C CA . THR A 1 85 ? 16.629 0.658 -39.633 1.00 48.03 85 THR A CA 1
ATOM 649 C C . THR A 1 85 ? 17.790 -0.257 -39.961 1.00 48.03 85 THR A C 1
ATOM 651 O O . THR A 1 85 ? 18.272 -0.188 -41.078 1.00 48.03 85 THR A O 1
ATOM 654 N N . HIS A 1 86 ? 18.229 -1.133 -39.050 1.00 51.72 86 HIS A N 1
ATOM 655 C CA . HIS A 1 86 ? 19.233 -2.177 -39.363 1.00 51.72 86 HIS A CA 1
ATOM 656 C C . HIS A 1 86 ? 20.595 -1.679 -39.895 1.00 51.72 86 HIS A C 1
ATOM 658 O O . HIS A 1 86 ? 21.482 -2.490 -40.161 1.00 51.72 86 HIS A O 1
ATOM 664 N N . ASP A 1 87 ? 20.755 -0.373 -40.059 1.00 61.62 87 ASP A N 1
ATOM 665 C CA . ASP A 1 87 ? 21.948 0.254 -40.574 1.00 61.62 87 ASP A CA 1
ATOM 666 C C . ASP A 1 87 ? 22.899 0.449 -39.409 1.00 61.62 87 ASP A C 1
ATOM 668 O O . ASP A 1 87 ? 22.494 0.845 -38.310 1.00 61.62 87 ASP A O 1
ATOM 672 N N . MET A 1 88 ? 24.173 0.156 -39.658 1.00 74.12 88 MET A N 1
ATOM 673 C CA . MET A 1 88 ? 25.194 0.465 -38.676 1.00 74.12 88 MET A CA 1
ATOM 674 C C . MET A 1 88 ? 25.120 1.953 -38.348 1.00 74.12 88 MET A C 1
ATOM 676 O O . MET A 1 88 ? 24.980 2.806 -39.229 1.00 74.12 88 MET A O 1
ATOM 680 N N . ILE A 1 89 ? 25.217 2.261 -37.065 1.00 77.44 89 ILE A N 1
ATOM 681 C CA . ILE A 1 89 ? 25.159 3.631 -36.594 1.00 77.44 89 ILE A CA 1
ATOM 682 C C . ILE A 1 89 ? 26.513 4.264 -36.868 1.00 77.44 89 ILE A C 1
ATOM 684 O O . ILE A 1 89 ? 27.500 3.935 -36.214 1.00 77.44 89 ILE A O 1
ATOM 688 N N . ASP A 1 90 ? 26.544 5.184 -37.824 1.00 78.44 90 ASP A N 1
ATOM 689 C CA . ASP A 1 90 ? 27.671 6.088 -38.007 1.00 78.44 90 ASP A CA 1
ATOM 690 C C . ASP A 1 90 ? 27.502 7.276 -37.062 1.00 78.44 90 ASP A C 1
ATOM 692 O O . ASP A 1 90 ? 26.598 8.090 -37.245 1.00 78.44 90 ASP A O 1
ATOM 696 N N . THR A 1 91 ? 28.337 7.381 -36.033 1.00 73.00 91 THR A N 1
ATOM 697 C CA . THR A 1 91 ? 28.341 8.520 -35.102 1.00 73.00 91 THR A CA 1
ATOM 698 C C . THR A 1 91 ? 29.012 9.764 -35.685 1.00 73.00 91 THR A C 1
ATOM 700 O O . THR A 1 91 ? 29.027 10.800 -35.020 1.00 73.00 91 THR A O 1
ATOM 703 N N . GLU A 1 92 ? 29.584 9.678 -36.893 1.00 73.69 92 GLU A N 1
ATOM 704 C CA . GLU A 1 92 ? 30.393 10.721 -37.535 1.00 73.69 92 GLU A CA 1
ATOM 705 C C . GLU A 1 92 ? 31.469 11.271 -36.594 1.00 73.69 92 GLU A C 1
ATOM 707 O O . GLU A 1 92 ? 31.794 12.460 -36.600 1.00 73.69 92 GLU A O 1
ATOM 712 N N . CYS A 1 93 ? 32.010 10.395 -35.739 1.00 70.88 93 CYS A N 1
ATOM 713 C CA . CYS A 1 93 ? 33.081 10.737 -34.810 1.00 70.88 93 CYS A CA 1
ATOM 714 C C . CYS A 1 93 ? 32.717 11.808 -33.772 1.00 70.88 93 CYS A C 1
ATOM 716 O O . CYS A 1 93 ? 33.584 12.502 -33.232 1.00 70.88 93 CYS A O 1
ATOM 718 N N . GLY A 1 94 ? 31.421 11.931 -33.493 1.00 75.56 94 GLY A N 1
ATOM 719 C CA . GLY A 1 94 ? 30.851 12.770 -32.453 1.00 75.56 94 GLY A CA 1
ATOM 720 C C . GLY A 1 94 ? 29.880 11.970 -31.592 1.00 75.56 94 GLY A C 1
ATOM 721 O O . GLY A 1 94 ? 30.166 10.834 -31.217 1.00 75.56 94 GLY A O 1
ATOM 722 N N . GLY A 1 95 ? 28.738 12.580 -31.273 1.00 80.88 95 GLY A N 1
ATOM 723 C CA . GLY A 1 95 ? 27.645 11.944 -30.542 1.00 80.88 95 GLY A CA 1
ATOM 724 C C . GLY A 1 95 ? 26.344 11.970 -31.339 1.00 80.88 95 GLY A C 1
ATOM 725 O O . GLY A 1 95 ? 26.053 12.965 -32.007 1.00 80.88 95 GLY A O 1
ATOM 726 N N . LYS A 1 96 ? 25.552 10.899 -31.249 1.00 78.56 96 LYS A N 1
ATOM 727 C CA . LYS A 1 96 ? 24.192 10.816 -31.796 1.00 78.56 96 LYS A CA 1
ATOM 728 C C . LYS A 1 96 ? 23.225 10.316 -30.727 1.00 78.56 96 LYS A C 1
ATOM 730 O O . LYS A 1 96 ? 23.488 9.315 -30.067 1.00 78.56 96 LYS A O 1
ATOM 735 N N . THR A 1 97 ? 22.085 10.992 -30.606 1.00 79.94 97 THR A N 1
ATOM 736 C CA . THR A 1 97 ? 20.957 10.525 -29.794 1.00 79.94 97 THR A CA 1
ATOM 737 C C . THR A 1 97 ? 19.990 9.757 -30.681 1.00 79.94 97 THR A C 1
ATOM 739 O O . THR A 1 97 ? 19.518 10.295 -31.681 1.00 79.94 97 THR A O 1
ATOM 742 N N . LEU A 1 98 ? 19.694 8.514 -30.315 1.00 77.88 98 LEU A N 1
ATOM 743 C CA . LEU A 1 98 ? 18.882 7.593 -31.103 1.00 77.88 98 LEU A CA 1
ATOM 744 C C . LEU A 1 98 ? 17.781 6.970 -30.246 1.00 77.88 98 LEU A C 1
ATOM 746 O O . LEU A 1 98 ? 17.991 6.704 -29.064 1.00 77.88 98 LEU A O 1
ATOM 750 N N . LEU A 1 99 ? 16.623 6.719 -30.855 1.00 73.62 99 LEU A N 1
ATOM 751 C CA . LEU A 1 99 ? 15.513 5.997 -30.240 1.00 73.62 99 LEU A CA 1
ATOM 752 C C . LEU A 1 99 ? 15.529 4.540 -30.707 1.00 73.62 99 LEU A C 1
ATOM 754 O O . LEU A 1 99 ? 15.456 4.271 -31.906 1.00 73.62 99 LEU A O 1
ATOM 758 N N . PHE A 1 100 ? 15.565 3.605 -29.762 1.00 76.75 100 PHE A N 1
ATOM 759 C CA . PHE A 1 100 ? 15.461 2.172 -30.027 1.00 76.75 100 PHE A CA 1
ATOM 760 C C . PHE A 1 100 ? 14.164 1.611 -29.456 1.00 76.75 100 PHE A C 1
ATOM 762 O O . PHE A 1 100 ? 13.763 1.990 -28.361 1.00 76.75 100 PHE A O 1
ATOM 769 N N . GLY A 1 101 ? 13.539 0.680 -30.178 1.00 75.69 101 GLY A N 1
ATOM 770 C CA . GLY A 1 101 ? 12.382 -0.089 -29.719 1.00 75.69 101 GLY A CA 1
ATOM 771 C C . GLY A 1 101 ? 12.707 -1.580 -29.655 1.00 75.69 101 GLY A C 1
ATOM 772 O O . GLY A 1 101 ? 13.231 -2.141 -30.620 1.00 75.69 101 GLY A O 1
ATOM 773 N N . TYR A 1 102 ? 12.390 -2.236 -28.540 1.00 80.12 102 TYR A N 1
ATOM 774 C CA . TYR A 1 102 ? 12.635 -3.667 -28.346 1.00 80.12 102 TYR A CA 1
ATOM 775 C C . TYR A 1 102 ? 11.384 -4.389 -27.884 1.00 80.12 102 TYR A C 1
ATOM 777 O O . TYR A 1 102 ? 10.655 -3.879 -27.038 1.00 80.12 102 TYR A O 1
ATOM 785 N N . SER A 1 103 ? 11.172 -5.604 -28.398 1.00 78.62 103 SER A N 1
ATOM 786 C CA . SER A 1 103 ? 10.164 -6.498 -27.844 1.00 78.62 103 SER A CA 1
ATOM 787 C C . SER A 1 103 ? 10.765 -7.287 -26.691 1.00 78.62 103 SER A C 1
ATOM 789 O O . SER A 1 103 ? 11.655 -8.115 -26.881 1.00 78.62 103 SER A O 1
ATOM 791 N N . VAL A 1 104 ? 10.234 -7.058 -25.500 1.00 77.94 104 VAL A N 1
ATOM 792 C CA . VAL A 1 104 ? 10.588 -7.751 -24.262 1.00 77.94 104 VAL A CA 1
ATOM 793 C C . VAL A 1 104 ? 9.668 -8.938 -23.965 1.00 77.94 104 VAL A C 1
ATOM 795 O O . VAL A 1 104 ? 10.018 -9.735 -23.104 1.00 77.94 104 VAL A O 1
ATOM 798 N N . GLY A 1 105 ? 8.542 -9.096 -24.682 1.00 66.88 105 GLY A N 1
ATOM 799 C CA . GLY A 1 105 ? 7.454 -10.050 -24.388 1.00 66.88 105 GLY A CA 1
ATOM 800 C C . GLY A 1 105 ? 7.907 -11.422 -23.876 1.00 66.88 105 GLY A C 1
ATOM 801 O O . GLY A 1 105 ? 7.738 -11.722 -22.700 1.00 66.88 105 GLY A O 1
ATOM 802 N N . ALA A 1 106 ? 8.601 -12.221 -24.692 1.00 66.31 106 ALA A N 1
ATOM 803 C CA . ALA A 1 106 ? 9.056 -13.556 -24.277 1.00 66.31 106 ALA A CA 1
ATOM 804 C C . ALA A 1 106 ? 10.079 -13.557 -23.117 1.00 66.31 106 ALA A C 1
ATOM 806 O O . ALA A 1 106 ? 10.190 -14.550 -22.401 1.00 66.31 106 ALA A O 1
ATOM 807 N N . ALA A 1 107 ? 10.832 -12.468 -22.920 1.00 69.12 107 ALA A N 1
ATOM 808 C CA . ALA A 1 107 ? 11.798 -12.348 -21.826 1.00 69.12 107 ALA A CA 1
ATOM 809 C C . ALA A 1 107 ? 11.123 -12.060 -20.477 1.00 69.12 107 ALA A C 1
ATOM 811 O O . ALA A 1 107 ? 11.694 -12.367 -19.433 1.00 69.12 107 ALA A O 1
ATOM 812 N N . ILE A 1 108 ? 9.908 -11.501 -20.492 1.00 64.19 108 ILE A N 1
ATOM 813 C CA . ILE A 1 108 ? 9.182 -11.086 -19.283 1.00 64.19 108 ILE A CA 1
ATOM 814 C C . ILE A 1 108 ? 7.796 -11.729 -19.127 1.00 64.19 108 ILE A C 1
ATOM 816 O O . ILE A 1 108 ? 7.120 -11.454 -18.141 1.00 64.19 108 ILE A O 1
ATOM 820 N N . GLU A 1 109 ? 7.372 -12.600 -20.046 1.00 57.94 109 GLU A N 1
ATOM 821 C CA . GLU A 1 109 ? 6.081 -13.312 -20.020 1.00 57.94 109 GLU A CA 1
ATOM 822 C C . GLU A 1 109 ? 5.870 -14.123 -18.725 1.00 57.94 109 GLU A C 1
ATOM 824 O O . GLU A 1 109 ? 4.765 -14.163 -18.191 1.00 57.94 109 GLU A O 1
ATOM 829 N N . GLY A 1 110 ? 6.929 -14.726 -18.168 1.00 50.75 110 GLY A N 1
ATOM 830 C CA . GLY A 1 110 ? 6.894 -15.409 -16.861 1.00 50.75 110 GLY A CA 1
ATOM 831 C C . GLY A 1 110 ? 7.073 -14.483 -15.651 1.00 50.75 110 GLY A C 1
ATOM 832 O O . GLY A 1 110 ? 7.015 -14.934 -14.511 1.00 50.75 110 GLY A O 1
ATOM 833 N N . TYR A 1 111 ? 7.297 -13.198 -15.908 1.00 51.22 111 TYR A N 1
ATOM 834 C CA . TYR A 1 111 ? 7.730 -12.177 -14.961 1.00 51.22 111 TYR A CA 1
ATOM 835 C C . TYR A 1 111 ? 6.833 -10.944 -15.034 1.00 51.22 111 TYR A C 1
ATOM 837 O O . TYR A 1 111 ? 7.292 -9.811 -14.835 1.00 51.22 111 TYR A O 1
ATOM 845 N N . ALA A 1 112 ? 5.556 -11.162 -15.364 1.00 44.56 112 ALA A N 1
ATOM 846 C CA . ALA A 1 112 ? 4.565 -10.106 -15.442 1.00 44.56 112 ALA A CA 1
ATOM 847 C C . ALA A 1 112 ? 4.700 -9.223 -14.191 1.00 44.56 112 ALA A C 1
ATOM 849 O O . ALA A 1 112 ? 4.986 -8.035 -14.340 1.00 44.56 112 ALA A O 1
ATOM 850 N N . SER A 1 113 ? 4.692 -9.837 -13.001 1.00 48.06 113 SER A N 1
ATOM 851 C CA . SER A 1 113 ? 4.650 -9.197 -11.680 1.00 48.06 113 SER A CA 1
ATOM 852 C C . SER A 1 113 ? 5.964 -8.583 -11.188 1.00 48.06 113 SER A C 1
ATOM 854 O O . SER A 1 113 ? 6.065 -8.253 -10.009 1.00 48.06 113 SER A O 1
ATOM 856 N N . ILE A 1 114 ? 6.999 -8.481 -12.029 1.00 57.22 114 ILE A N 1
ATOM 857 C CA . ILE A 1 114 ? 8.258 -7.847 -11.626 1.00 57.22 114 ILE A CA 1
ATOM 858 C C . ILE A 1 114 ? 8.084 -6.317 -11.607 1.00 57.22 114 ILE A C 1
ATOM 860 O O . ILE A 1 114 ? 7.838 -5.752 -12.678 1.00 57.22 114 ILE A O 1
ATOM 864 N N . PRO A 1 115 ? 8.251 -5.657 -10.441 1.00 58.91 115 PRO A N 1
ATOM 865 C CA . PRO A 1 115 ? 8.072 -4.211 -10.290 1.00 58.91 115 PRO A CA 1
ATOM 866 C C . PRO A 1 115 ? 9.210 -3.404 -10.921 1.00 58.91 115 PRO A C 1
ATOM 868 O O . PRO A 1 115 ? 9.014 -2.256 -11.295 1.00 58.91 115 PRO A O 1
ATOM 871 N N . GLU A 1 116 ? 10.398 -3.989 -11.079 1.00 74.62 116 GLU A N 1
ATOM 872 C CA . GLU A 1 116 ? 11.538 -3.345 -11.726 1.00 74.62 116 GLU A CA 1
ATOM 873 C C . GLU A 1 116 ? 12.469 -4.371 -12.370 1.00 74.62 116 GLU A C 1
ATOM 875 O O . GLU A 1 116 ? 12.667 -5.463 -11.841 1.00 74.62 116 GLU A O 1
ATOM 880 N N . PHE A 1 117 ? 13.045 -4.040 -13.521 1.00 80.62 117 PHE A N 1
ATOM 881 C CA . PHE A 1 117 ? 14.063 -4.875 -14.153 1.00 80.62 117 PHE A CA 1
ATOM 882 C C . PHE A 1 117 ? 15.076 -4.021 -14.899 1.00 80.62 117 PHE A C 1
ATOM 884 O O . PHE A 1 117 ? 14.750 -2.955 -15.424 1.00 80.62 117 PHE A O 1
ATOM 891 N N . ASP A 1 118 ? 16.303 -4.516 -14.985 1.00 89.56 118 ASP A N 1
ATOM 892 C CA . ASP A 1 118 ? 17.371 -3.815 -15.680 1.00 89.56 118 ASP A CA 1
ATOM 893 C C . ASP A 1 118 ? 17.338 -4.126 -17.174 1.00 89.56 118 ASP A C 1
ATOM 895 O O . ASP A 1 118 ? 17.156 -5.269 -17.604 1.00 89.56 118 ASP A O 1
ATOM 899 N N . VAL A 1 119 ? 17.549 -3.091 -17.979 1.00 90.12 119 VAL A N 1
ATOM 900 C CA . VAL A 1 119 ? 17.738 -3.204 -19.419 1.00 90.12 119 VAL A CA 1
ATOM 901 C C . VAL A 1 119 ? 19.134 -2.722 -19.760 1.00 90.12 119 VAL A C 1
ATOM 903 O O . VAL A 1 119 ? 19.508 -1.585 -19.475 1.00 90.12 119 VAL A O 1
ATOM 906 N N . LYS A 1 120 ? 19.899 -3.600 -20.399 1.00 94.06 120 LYS A N 1
ATOM 907 C CA . LYS A 1 120 ? 21.258 -3.341 -20.864 1.00 94.06 120 LYS A CA 1
ATOM 908 C C . LYS A 1 120 ? 21.258 -3.208 -22.375 1.00 94.06 120 LYS A C 1
ATOM 910 O O . LYS A 1 120 ? 20.707 -4.069 -23.055 1.00 94.06 120 LYS A O 1
ATOM 915 N N . ILE A 1 121 ? 21.931 -2.188 -22.898 1.00 91.38 121 ILE A N 1
ATOM 916 C CA . ILE A 1 121 ? 22.252 -2.067 -24.325 1.00 91.38 121 ILE A CA 1
ATOM 917 C C . ILE A 1 121 ? 23.769 -2.039 -24.504 1.00 91.38 121 ILE A C 1
ATOM 919 O O . ILE A 1 121 ? 24.483 -1.417 -23.719 1.00 91.38 121 ILE A O 1
ATOM 923 N N . GLN A 1 122 ? 24.272 -2.719 -25.532 1.00 92.75 122 GLN A N 1
ATOM 924 C CA . GLN A 1 122 ? 25.680 -2.696 -25.920 1.00 92.75 122 GLN A CA 1
ATOM 925 C C . GLN A 1 122 ? 25.819 -2.437 -27.414 1.00 92.75 122 GLN A C 1
ATOM 927 O O . GLN A 1 122 ? 25.112 -3.041 -28.223 1.00 92.75 122 GLN A O 1
ATOM 932 N N . PHE A 1 123 ? 26.777 -1.583 -27.758 1.00 89.81 123 PHE A N 1
ATOM 933 C CA . PHE A 1 123 ? 27.142 -1.260 -29.127 1.00 89.81 123 PHE A CA 1
ATOM 934 C C . PHE A 1 123 ? 28.457 -1.940 -29.491 1.00 89.81 123 PHE A C 1
ATOM 936 O O . PHE A 1 123 ? 29.425 -1.863 -28.739 1.00 89.81 123 PHE A O 1
ATOM 943 N N . PHE A 1 124 ? 28.502 -2.599 -30.642 1.00 87.75 124 PHE A N 1
ATOM 944 C CA . PHE A 1 124 ? 29.664 -3.313 -31.155 1.00 87.75 124 PHE A CA 1
ATOM 945 C C . PHE A 1 124 ? 30.272 -2.521 -32.305 1.00 87.75 124 PHE A C 1
ATOM 947 O O . PHE A 1 124 ? 29.650 -2.384 -33.357 1.00 87.75 124 PHE A O 1
ATOM 954 N N . GLY A 1 125 ? 31.470 -1.973 -32.097 1.00 82.81 125 GLY A N 1
ATOM 955 C CA . GLY A 1 125 ? 32.148 -1.172 -33.111 1.00 82.81 125 GLY A CA 1
ATOM 956 C C . GLY A 1 125 ? 32.805 -2.045 -34.180 1.00 82.81 125 GLY A C 1
ATOM 957 O O . GLY A 1 125 ? 33.581 -2.953 -33.873 1.00 82.81 125 GLY A O 1
ATOM 958 N N . HIS A 1 126 ? 32.527 -1.740 -35.443 1.00 76.06 126 HIS A N 1
ATOM 959 C CA . HIS A 1 126 ? 33.117 -2.387 -36.605 1.00 76.06 126 HIS A CA 1
ATOM 960 C C . HIS A 1 126 ? 34.171 -1.479 -37.245 1.00 76.06 126 HIS A C 1
ATOM 962 O O . HIS A 1 126 ? 33.907 -0.329 -37.594 1.00 76.06 126 HIS A O 1
ATOM 968 N N . THR A 1 127 ? 35.380 -2.012 -37.427 1.00 65.50 127 THR A N 1
ATOM 969 C CA . THR A 1 127 ? 36.416 -1.399 -38.261 1.00 65.50 127 THR A CA 1
ATOM 970 C C . THR A 1 127 ? 36.402 -2.051 -39.637 1.00 65.50 127 THR A C 1
ATOM 972 O O . THR A 1 127 ? 36.633 -3.252 -39.761 1.00 65.50 127 THR A O 1
ATOM 975 N N . GLU A 1 128 ? 36.158 -1.276 -40.696 1.00 55.09 128 GLU A N 1
ATOM 976 C CA . GLU A 1 128 ? 36.244 -1.804 -42.069 1.00 55.09 128 GLU A CA 1
ATOM 977 C C . GLU A 1 128 ? 37.694 -2.057 -42.532 1.00 55.09 128 GLU A C 1
ATOM 979 O O . GLU A 1 128 ? 37.927 -2.672 -43.571 1.00 55.09 128 GLU A O 1
ATOM 984 N N . THR A 1 129 ? 38.699 -1.666 -41.747 1.00 51.66 129 THR A N 1
ATOM 985 C CA . THR A 1 129 ? 40.114 -1.785 -42.118 1.00 51.66 129 THR A CA 1
ATOM 986 C C . THR A 1 129 ? 40.894 -2.688 -41.171 1.00 51.66 129 THR A C 1
ATOM 988 O O . THR A 1 129 ? 41.288 -2.292 -40.075 1.00 51.66 129 THR A O 1
ATOM 991 N N . ILE A 1 130 ? 41.206 -3.894 -41.649 1.00 46.34 130 ILE A N 1
ATOM 992 C CA . ILE A 1 130 ? 42.271 -4.733 -41.095 1.00 46.34 130 ILE A CA 1
ATOM 993 C C . ILE A 1 130 ? 43.594 -4.130 -41.575 1.00 46.34 130 ILE A C 1
ATOM 995 O O . ILE A 1 130 ? 44.051 -4.423 -42.682 1.00 46.34 130 ILE A O 1
ATOM 999 N N . SER A 1 131 ? 44.228 -3.282 -40.765 1.00 52.12 131 SER A N 1
ATOM 1000 C CA . SER A 1 131 ? 45.630 -2.953 -41.018 1.00 52.12 131 SER A CA 1
ATOM 1001 C C . SER A 1 131 ? 46.446 -4.244 -40.923 1.00 52.12 131 SER A C 1
ATOM 1003 O O . SER A 1 131 ? 46.225 -5.074 -40.041 1.00 52.12 131 SER A O 1
ATOM 1005 N N . THR A 1 132 ? 47.432 -4.448 -41.795 1.00 54.69 132 THR A N 1
ATOM 1006 C CA . THR A 1 132 ? 48.381 -5.565 -41.632 1.00 54.69 132 THR A CA 1
ATOM 1007 C C . THR A 1 132 ? 49.346 -5.338 -40.463 1.00 54.69 132 THR A C 1
ATOM 1009 O O . THR A 1 132 ? 50.139 -6.223 -40.144 1.00 54.69 132 THR A O 1
ATOM 1012 N N . ASN A 1 133 ? 49.304 -4.160 -39.824 1.00 57.31 133 ASN A N 1
ATOM 1013 C CA . ASN A 1 133 ? 50.130 -3.819 -38.677 1.00 57.31 133 ASN A CA 1
ATOM 1014 C C . ASN A 1 133 ? 49.389 -4.109 -37.351 1.00 57.31 133 ASN A C 1
ATOM 1016 O O . ASN A 1 133 ? 48.410 -3.428 -37.034 1.00 57.31 133 ASN A O 1
ATOM 1020 N N . PRO A 1 134 ? 49.863 -5.064 -36.530 1.00 58.38 134 PRO A N 1
ATOM 1021 C CA . PRO A 1 134 ? 49.209 -5.421 -35.272 1.00 58.38 134 PRO A CA 1
ATOM 1022 C C . PRO A 1 134 ? 49.188 -4.277 -34.248 1.00 58.38 134 PRO A C 1
ATOM 1024 O O . PRO A 1 134 ? 48.260 -4.209 -33.453 1.00 58.38 134 PRO A O 1
ATOM 1027 N N . ILE A 1 135 ? 50.152 -3.348 -34.295 1.00 58.78 135 ILE A N 1
ATOM 1028 C CA . ILE A 1 135 ? 50.212 -2.196 -33.377 1.00 58.78 135 ILE A CA 1
ATOM 1029 C C . ILE A 1 135 ? 49.081 -1.208 -33.681 1.00 58.78 135 ILE A C 1
ATOM 1031 O O . ILE A 1 135 ? 48.462 -0.672 -32.770 1.00 58.78 135 ILE A O 1
ATOM 1035 N N . VAL A 1 136 ? 48.771 -1.006 -34.963 1.00 58.91 136 VAL A N 1
ATOM 1036 C CA . VAL A 1 136 ? 47.639 -0.176 -35.404 1.00 58.91 136 VAL A CA 1
ATOM 1037 C C . VAL A 1 136 ? 46.326 -0.845 -34.982 1.00 58.91 136 VAL A C 1
ATOM 1039 O O . VAL A 1 136 ? 45.466 -0.204 -34.388 1.00 58.91 136 VAL A O 1
ATOM 1042 N N . ASN A 1 137 ? 46.215 -2.163 -35.157 1.00 56.97 137 ASN A N 1
ATOM 1043 C CA . ASN A 1 137 ? 45.022 -2.919 -34.764 1.00 56.97 137 ASN A CA 1
ATOM 1044 C C . ASN A 1 137 ? 44.784 -3.014 -33.248 1.00 56.97 137 ASN A C 1
ATOM 1046 O O . ASN A 1 137 ? 43.679 -3.370 -32.852 1.00 56.97 137 ASN A O 1
ATOM 1050 N N . ASP A 1 138 ? 45.790 -2.780 -32.402 1.00 59.19 138 ASP A N 1
ATOM 1051 C CA . ASP A 1 138 ? 45.617 -2.717 -30.942 1.00 59.19 138 ASP A CA 1
ATOM 1052 C C . ASP A 1 138 ? 45.192 -1.315 -30.470 1.00 59.19 138 ASP A C 1
ATOM 1054 O O . ASP A 1 138 ? 44.532 -1.199 -29.440 1.00 59.19 138 ASP A O 1
ATOM 1058 N N . VAL A 1 139 ? 45.523 -0.262 -31.227 1.00 59.78 139 VAL A N 1
ATOM 1059 C CA . VAL A 1 139 ? 45.147 1.134 -30.924 1.00 59.78 139 VAL A CA 1
ATOM 1060 C C . VAL A 1 139 ? 43.741 1.478 -31.437 1.00 59.78 139 VAL A C 1
ATOM 1062 O O . VAL A 1 139 ? 43.051 2.276 -30.812 1.00 59.78 139 VAL A O 1
ATOM 1065 N N . PHE A 1 140 ? 43.287 0.848 -32.526 1.00 64.19 140 PHE A N 1
ATOM 1066 C CA . PHE A 1 140 ? 41.973 1.080 -33.148 1.00 64.19 140 PHE A CA 1
ATOM 1067 C C . PHE A 1 140 ? 40.978 -0.056 -32.874 1.00 64.19 140 PHE A C 1
ATOM 1069 O O . PHE A 1 140 ? 40.382 -0.618 -33.795 1.00 64.19 140 PHE A O 1
ATOM 1076 N N . ARG A 1 141 ? 40.823 -0.435 -31.600 1.00 70.75 141 ARG A N 1
ATOM 1077 C CA . ARG A 1 141 ? 39.754 -1.348 -31.168 1.00 70.75 141 ARG A CA 1
ATOM 1078 C C . ARG A 1 141 ? 38.652 -0.566 -30.489 1.00 70.75 141 ARG A C 1
ATOM 1080 O O . ARG A 1 141 ? 38.941 0.248 -29.616 1.00 70.75 141 ARG A O 1
ATOM 1087 N N . SER A 1 142 ? 37.411 -0.869 -30.856 1.00 77.56 142 SER A N 1
ATOM 1088 C CA . SER A 1 142 ? 36.264 -0.379 -30.104 1.00 77.56 142 SER A CA 1
ATOM 1089 C C . SER A 1 142 ? 36.253 -0.982 -28.702 1.00 77.56 142 SER A C 1
ATOM 1091 O O . SER A 1 142 ? 36.528 -2.174 -28.525 1.00 77.56 142 SER A O 1
ATOM 1093 N N . VAL A 1 143 ? 35.909 -0.169 -27.707 1.00 83.94 143 VAL A N 1
ATOM 1094 C CA . VAL A 1 143 ? 35.638 -0.641 -26.338 1.00 83.94 143 VAL A CA 1
ATOM 1095 C C . VAL A 1 143 ? 34.227 -1.216 -26.174 1.00 83.94 143 VAL A C 1
ATOM 1097 O O . VAL A 1 143 ? 33.887 -1.662 -25.082 1.00 83.94 143 VAL A O 1
ATOM 1100 N N . ASN A 1 144 ? 33.431 -1.241 -27.249 1.00 89.44 144 ASN A N 1
ATOM 1101 C CA . ASN A 1 144 ? 32.046 -1.707 -27.288 1.00 89.44 144 ASN A CA 1
ATOM 1102 C C . ASN A 1 144 ? 31.185 -1.088 -26.173 1.00 89.44 144 ASN A C 1
ATOM 1104 O O . ASN A 1 144 ? 30.814 -1.797 -25.225 1.00 89.44 144 ASN A O 1
ATOM 1108 N N . PRO A 1 145 ? 30.919 0.232 -26.243 1.00 91.31 145 PRO A N 1
ATOM 1109 C CA . PRO A 1 145 ? 30.270 0.954 -25.161 1.00 91.31 145 PRO A CA 1
ATOM 1110 C C . PRO A 1 145 ? 28.897 0.355 -24.842 1.00 91.31 145 PRO A C 1
ATOM 1112 O O . PRO A 1 145 ? 28.154 -0.077 -25.725 1.00 91.31 145 PRO A O 1
ATOM 1115 N N . SER A 1 146 ? 28.565 0.327 -23.557 1.00 94.06 146 SER A N 1
ATOM 1116 C CA . SER A 1 146 ? 27.318 -0.234 -23.050 1.00 94.06 146 SER A CA 1
ATOM 1117 C C . SER A 1 146 ? 26.806 0.585 -21.885 1.00 94.06 146 SER A C 1
ATOM 1119 O O . SER A 1 146 ? 27.608 1.159 -21.150 1.00 94.06 146 SER A O 1
ATOM 1121 N N . ASP A 1 147 ? 25.502 0.531 -21.668 1.00 95.75 147 ASP A N 1
ATOM 1122 C CA . ASP A 1 147 ? 24.873 1.095 -20.484 1.00 95.75 147 ASP A CA 1
ATOM 1123 C C . ASP A 1 147 ? 23.747 0.188 -19.986 1.00 95.75 147 ASP A C 1
ATOM 1125 O O . ASP A 1 147 ? 23.266 -0.688 -20.711 1.00 95.75 147 ASP A O 1
ATOM 1129 N N . THR A 1 148 ? 23.374 0.345 -18.721 1.00 94.19 148 THR A N 1
ATOM 1130 C CA . THR A 1 148 ? 22.299 -0.406 -18.073 1.00 94.19 148 THR A CA 1
ATOM 1131 C C . THR A 1 148 ? 21.433 0.545 -17.272 1.00 94.19 148 THR A C 1
ATOM 1133 O O . THR A 1 148 ? 21.937 1.308 -16.453 1.00 94.19 148 THR A O 1
ATOM 1136 N N . LYS A 1 149 ? 20.121 0.474 -17.493 1.00 89.62 149 LYS A N 1
ATOM 1137 C CA . LYS A 1 149 ? 19.144 1.304 -16.798 1.00 89.62 149 LYS A CA 1
ATOM 1138 C C . LYS A 1 149 ? 17.992 0.454 -16.295 1.00 89.62 149 LYS A C 1
ATOM 1140 O O . LYS A 1 149 ? 17.497 -0.415 -17.013 1.00 89.62 149 LYS A O 1
ATOM 1145 N N . THR A 1 150 ? 17.569 0.728 -15.072 1.00 85.44 150 THR A N 1
ATOM 1146 C CA . THR A 1 150 ? 16.421 0.078 -14.450 1.00 85.44 150 THR A CA 1
ATOM 1147 C C . THR A 1 150 ? 15.136 0.669 -15.017 1.00 85.44 150 THR A C 1
ATOM 1149 O O . THR A 1 150 ? 14.930 1.881 -14.963 1.00 85.44 150 THR A O 1
ATOM 1152 N N . LEU A 1 151 ? 14.267 -0.181 -15.565 1.00 77.56 151 LEU A N 1
ATOM 1153 C CA . LEU A 1 151 ? 12.879 0.174 -15.822 1.00 77.56 151 LEU A CA 1
ATOM 1154 C C . LEU A 1 151 ? 12.063 -0.187 -14.583 1.00 77.56 151 LEU A C 1
ATOM 1156 O O . LEU A 1 151 ? 11.937 -1.366 -14.251 1.00 77.56 151 LEU A O 1
ATOM 1160 N N . VAL A 1 152 ? 11.457 0.813 -13.954 1.00 67.38 152 VAL A N 1
ATOM 1161 C CA . VAL A 1 152 ? 10.469 0.607 -12.892 1.00 67.38 152 VAL A CA 1
ATOM 1162 C C . VAL A 1 152 ? 9.093 0.481 -13.547 1.00 67.38 152 VAL A C 1
ATOM 1164 O O . VAL A 1 152 ? 8.573 1.435 -14.125 1.00 67.38 152 VAL A O 1
ATOM 1167 N N . LYS A 1 153 ? 8.496 -0.712 -13.496 1.00 58.78 153 LYS A N 1
ATOM 1168 C CA . LYS A 1 153 ? 7.104 -0.934 -13.896 1.00 58.78 153 LYS A CA 1
ATOM 1169 C C . LYS A 1 153 ? 6.203 -0.422 -12.770 1.00 58.78 153 LYS A C 1
ATOM 1171 O O . LYS A 1 153 ? 5.924 -1.168 -11.846 1.00 58.78 153 LYS A O 1
ATOM 1176 N N . GLY A 1 154 ? 5.785 0.842 -12.855 1.00 50.72 154 GLY A N 1
ATOM 1177 C CA . GLY A 1 154 ? 4.673 1.429 -12.095 1.00 50.72 154 GLY A CA 1
ATOM 1178 C C . GLY A 1 154 ? 4.606 1.084 -10.599 1.00 50.72 154 GLY A C 1
ATOM 1179 O O . GLY A 1 154 ? 4.068 0.058 -10.203 1.00 50.72 154 GLY A O 1
ATOM 1180 N N . VAL A 1 155 ? 5.091 1.987 -9.753 1.00 45.94 155 VAL A N 1
ATOM 1181 C CA . VAL A 1 155 ? 4.947 1.912 -8.290 1.00 45.94 155 VAL A CA 1
ATOM 1182 C C . VAL A 1 155 ? 3.465 1.812 -7.893 1.00 45.94 155 VAL A C 1
ATOM 1184 O O . VAL A 1 155 ? 2.641 2.566 -8.410 1.00 45.94 155 VAL A O 1
ATOM 1187 N N . THR A 1 156 ? 3.129 0.923 -6.948 1.00 48.56 156 THR A N 1
ATOM 1188 C CA . THR A 1 156 ? 1.835 0.953 -6.242 1.00 48.56 156 THR A CA 1
ATOM 1189 C C . THR A 1 156 ? 1.666 2.332 -5.617 1.00 48.56 156 THR A C 1
ATOM 1191 O O . THR A 1 156 ? 2.453 2.672 -4.733 1.00 48.56 156 THR A O 1
ATOM 1194 N N . PRO A 1 157 ? 0.700 3.153 -6.048 1.00 49.78 157 PRO A N 1
ATOM 1195 C CA . PRO A 1 157 ? 0.559 4.475 -5.471 1.00 49.78 157 PRO A CA 1
ATOM 1196 C C . PRO A 1 157 ? 0.150 4.332 -4.008 1.00 49.78 157 PRO A C 1
ATOM 1198 O O . PRO A 1 157 ? -0.853 3.686 -3.697 1.00 49.78 157 PRO A O 1
ATOM 1201 N N . ASP A 1 158 ? 0.912 4.957 -3.113 1.00 50.59 158 ASP A N 1
ATOM 1202 C CA . ASP A 1 158 ? 0.491 5.078 -1.725 1.00 50.59 158 ASP A CA 1
ATOM 1203 C C . ASP A 1 158 ? -0.771 5.956 -1.679 1.00 50.59 158 ASP A C 1
ATOM 1205 O O . ASP A 1 158 ? -0.805 7.039 -2.283 1.00 50.59 158 ASP A O 1
ATOM 1209 N N . PRO A 1 159 ? -1.834 5.531 -0.977 1.00 55.62 159 PRO A N 1
ATOM 1210 C CA . PRO A 1 159 ? -2.986 6.390 -0.787 1.00 55.62 159 PRO A CA 1
ATOM 1211 C C . PRO A 1 159 ? -2.561 7.637 -0.009 1.00 55.62 159 PRO A C 1
ATOM 1213 O O . PRO A 1 159 ? -2.065 7.555 1.115 1.00 55.62 159 PRO A O 1
ATOM 1216 N N . TYR A 1 160 ? -2.786 8.813 -0.588 1.00 53.59 160 TYR A N 1
ATOM 1217 C CA . TYR A 1 160 ? -2.446 10.086 0.054 1.00 53.59 160 TYR A CA 1
ATOM 1218 C C . TYR A 1 160 ? -3.589 10.606 0.937 1.00 53.59 160 TYR A C 1
ATOM 1220 O O . TYR A 1 160 ? -3.367 11.445 1.811 1.00 53.59 160 TYR A O 1
ATOM 1228 N N . VAL A 1 161 ? -4.813 10.108 0.726 1.00 59.28 161 VAL A N 1
ATOM 1229 C CA . VAL A 1 161 ? -5.974 10.372 1.581 1.00 59.28 161 VAL A CA 1
ATOM 1230 C C . VAL A 1 161 ? -6.767 9.079 1.752 1.00 59.28 161 VAL A C 1
ATOM 1232 O O . VAL A 1 161 ? -7.199 8.479 0.781 1.00 59.28 161 VAL A O 1
ATOM 1235 N N . LEU A 1 162 ? -7.009 8.671 2.994 1.00 61.50 162 LEU A N 1
ATOM 1236 C CA . LEU A 1 162 ? -7.948 7.605 3.351 1.00 61.50 162 LEU A CA 1
ATOM 1237 C C . LEU A 1 162 ? -8.901 8.188 4.401 1.00 61.50 162 LEU A C 1
ATOM 1239 O O . LEU A 1 162 ? -8.432 8.651 5.442 1.00 61.50 162 LEU A O 1
ATOM 1243 N N . PHE A 1 163 ? -10.211 8.232 4.145 1.00 68.44 163 PHE A N 1
ATOM 1244 C CA . PHE A 1 163 ? -11.178 8.771 5.110 1.00 68.44 163 PHE A CA 1
ATOM 1245 C C . PHE A 1 163 ? -12.544 8.087 5.054 1.00 68.44 163 PHE A C 1
ATOM 1247 O O . PHE A 1 163 ? -13.003 7.655 3.999 1.00 68.44 163 PHE A O 1
ATOM 1254 N N . PHE A 1 164 ? -13.223 8.033 6.199 1.00 68.31 164 PHE A N 1
ATOM 1255 C CA . PHE A 1 164 ? -14.610 7.584 6.303 1.00 68.31 164 PHE A CA 1
ATOM 1256 C C . PHE A 1 164 ? -15.583 8.771 6.259 1.00 68.31 164 PHE A C 1
ATOM 1258 O O . PHE A 1 164 ? -15.455 9.720 7.035 1.00 68.31 164 PHE A O 1
ATOM 1265 N N . ASP A 1 165 ? -16.578 8.717 5.372 1.00 71.62 165 ASP A N 1
ATOM 1266 C CA . ASP A 1 165 ? -17.685 9.673 5.317 1.00 71.62 165 ASP A CA 1
ATOM 1267 C C . ASP A 1 165 ? -18.918 9.098 6.042 1.00 71.62 165 ASP A C 1
ATOM 1269 O O . ASP A 1 165 ? -19.648 8.279 5.471 1.00 71.62 165 ASP A O 1
ATOM 1273 N N . PRO A 1 166 ? -19.211 9.547 7.278 1.00 66.81 166 PRO A N 1
ATOM 1274 C CA . PRO A 1 166 ? -20.335 9.037 8.058 1.00 66.81 166 PRO A CA 1
ATOM 1275 C C . PRO A 1 166 ? -21.706 9.424 7.486 1.00 66.81 166 PRO A C 1
ATOM 1277 O O . PRO A 1 166 ? -22.702 8.807 7.851 1.00 66.81 166 PRO A O 1
ATOM 1280 N N . ASN A 1 167 ? -21.796 10.434 6.609 1.00 75.62 167 ASN A N 1
ATOM 1281 C CA . ASN A 1 167 ? -23.080 10.848 6.029 1.00 75.62 167 ASN A CA 1
ATOM 1282 C C . ASN A 1 167 ? -23.519 9.914 4.902 1.00 75.62 167 ASN A C 1
ATOM 1284 O O . ASN A 1 167 ? -24.712 9.682 4.716 1.00 75.62 167 ASN A O 1
ATOM 1288 N N . THR A 1 168 ? -22.551 9.416 4.134 1.00 72.75 168 THR A N 1
ATOM 1289 C CA . THR A 1 168 ? -22.783 8.489 3.020 1.00 72.75 168 THR A CA 1
ATOM 1290 C C . THR A 1 168 ? -22.488 7.038 3.391 1.00 72.75 168 THR A C 1
ATOM 1292 O O . THR A 1 168 ? -22.824 6.149 2.618 1.00 72.75 168 THR A O 1
ATOM 1295 N N . ASN A 1 169 ? -21.916 6.798 4.577 1.00 70.50 169 ASN A N 1
ATOM 1296 C CA . ASN A 1 169 ? -21.435 5.499 5.043 1.00 70.50 169 ASN A CA 1
ATOM 1297 C C . ASN A 1 169 ? -20.431 4.864 4.067 1.00 70.50 169 ASN A C 1
ATOM 1299 O O . ASN A 1 169 ? -20.515 3.677 3.755 1.00 70.50 169 ASN A O 1
ATOM 1303 N N . THR A 1 170 ? -19.501 5.672 3.555 1.00 67.75 170 THR A N 1
ATOM 1304 C CA . THR A 1 170 ? -18.496 5.228 2.583 1.00 67.75 170 THR A CA 1
ATOM 1305 C C . THR A 1 170 ? -17.084 5.405 3.114 1.00 67.75 170 THR A C 1
ATOM 1307 O O . THR A 1 170 ? -16.780 6.383 3.795 1.00 67.75 170 THR A O 1
ATOM 1310 N N . ILE A 1 171 ? -16.210 4.458 2.790 1.00 66.94 171 ILE A N 1
ATOM 1311 C CA . ILE A 1 171 ? -14.764 4.608 2.941 1.00 66.94 171 ILE A CA 1
ATOM 1312 C C . ILE A 1 171 ? -14.235 5.117 1.609 1.00 66.94 171 ILE A C 1
ATOM 1314 O O . ILE A 1 171 ? -14.553 4.563 0.558 1.00 66.94 171 ILE A O 1
ATOM 1318 N N . ARG A 1 172 ? -13.450 6.186 1.643 1.00 68.25 172 ARG A N 1
ATOM 1319 C CA . ARG A 1 172 ? -12.853 6.792 0.460 1.00 68.25 172 ARG A CA 1
ATOM 1320 C C . ARG A 1 172 ? -11.349 6.693 0.559 1.00 68.25 172 ARG A C 1
ATOM 1322 O O . ARG A 1 172 ? -10.758 7.153 1.534 1.00 68.25 172 ARG A O 1
ATOM 1329 N N . ALA A 1 173 ? -10.759 6.095 -0.462 1.00 62.03 173 ALA A N 1
ATOM 1330 C CA . ALA A 1 173 ? -9.327 5.990 -0.615 1.00 62.03 173 ALA A CA 1
ATOM 1331 C C . ALA A 1 173 ? -8.904 6.755 -1.863 1.00 62.03 173 ALA A C 1
ATOM 1333 O O . ALA A 1 173 ? -9.284 6.389 -2.972 1.00 62.03 173 ALA A O 1
ATOM 1334 N N . SER A 1 174 ? -8.164 7.842 -1.679 1.00 63.31 174 SER A N 1
ATOM 1335 C CA . SER A 1 174 ? -7.612 8.635 -2.762 1.00 63.31 174 SER A CA 1
ATOM 1336 C C . SER A 1 174 ? -6.145 8.298 -2.987 1.00 63.31 174 SER A C 1
ATOM 1338 O O . SER A 1 174 ? -5.329 8.298 -2.062 1.00 63.31 174 SER A O 1
ATOM 1340 N N . PHE A 1 175 ? -5.816 8.083 -4.250 1.00 60.34 175 PHE A N 1
ATOM 1341 C CA . PHE A 1 175 ? -4.491 7.770 -4.758 1.00 60.34 175 PHE A CA 1
ATOM 1342 C C . PHE A 1 175 ? -4.080 8.892 -5.704 1.00 60.34 175 PHE A C 1
ATOM 1344 O O . PHE A 1 175 ? -4.898 9.366 -6.491 1.00 60.34 175 PHE A O 1
ATOM 1351 N N . ILE A 1 176 ? -2.831 9.337 -5.632 1.00 53.41 176 ILE A N 1
ATOM 1352 C CA . ILE A 1 176 ? -2.227 10.101 -6.723 1.00 53.41 176 ILE A CA 1
ATOM 1353 C C . ILE A 1 176 ? -1.041 9.269 -7.178 1.00 53.41 176 ILE A C 1
ATOM 1355 O O . ILE A 1 176 ? -0.235 8.845 -6.350 1.00 53.41 176 ILE A O 1
ATOM 1359 N N . GLY A 1 177 ? -0.922 9.051 -8.485 1.00 50.03 177 GLY A N 1
ATOM 1360 C CA . GLY A 1 177 ? 0.346 8.645 -9.078 1.00 50.03 177 GLY A CA 1
ATOM 1361 C C . GLY A 1 177 ? 1.333 9.805 -8.976 1.00 50.03 177 GLY A C 1
ATOM 1362 O O . GLY A 1 177 ? 1.493 10.554 -9.929 1.00 50.03 177 GLY A O 1
ATOM 1363 N N . LEU A 1 178 ? 1.916 10.028 -7.793 1.00 42.34 178 LEU A N 1
ATOM 1364 C CA . LEU A 1 178 ? 3.024 10.963 -7.621 1.00 42.34 178 LEU A CA 1
ATOM 1365 C C . LEU A 1 178 ? 4.318 10.177 -7.779 1.00 42.34 178 LEU A C 1
ATOM 1367 O O . LEU A 1 178 ? 4.695 9.417 -6.889 1.00 42.34 178 LEU A O 1
ATOM 1371 N N . GLY A 1 179 ? 5.017 10.398 -8.883 1.00 39.91 179 GLY A N 1
ATOM 1372 C CA . GLY A 1 179 ? 6.435 10.094 -8.967 1.00 39.91 179 GLY A CA 1
ATOM 1373 C C . GLY A 1 179 ? 7.190 11.272 -9.565 1.00 39.91 179 GLY A C 1
ATOM 1374 O O . GLY A 1 179 ? 6.686 11.960 -10.446 1.00 39.91 179 GLY A O 1
ATOM 1375 N N . ASP A 1 180 ? 8.415 11.479 -9.086 1.00 35.34 180 ASP A N 1
ATOM 1376 C CA . ASP A 1 180 ? 9.421 12.336 -9.729 1.00 35.34 180 ASP A CA 1
ATOM 1377 C C . ASP A 1 180 ? 10.015 11.670 -10.999 1.00 35.34 180 ASP A C 1
ATOM 1379 O O . ASP A 1 180 ? 10.860 12.253 -11.677 1.00 35.34 180 ASP A O 1
ATOM 1383 N N . GLU A 1 181 ? 9.584 10.440 -11.313 1.00 38.12 181 GLU A N 1
ATOM 1384 C CA . GLU A 1 181 ? 10.040 9.599 -12.423 1.00 38.12 181 GLU A CA 1
ATOM 1385 C C . GLU A 1 181 ? 9.045 9.674 -13.605 1.00 38.12 181 GLU A C 1
ATOM 1387 O O . GLU A 1 181 ? 7.888 9.278 -13.453 1.00 38.12 181 GLU A O 1
ATOM 1392 N N . PRO A 1 182 ? 9.462 10.168 -14.786 1.00 33.41 182 PRO A N 1
ATOM 1393 C CA . PRO A 1 182 ? 8.572 10.588 -15.876 1.00 33.41 182 PRO A CA 1
ATOM 1394 C C . PRO A 1 182 ? 7.963 9.463 -16.738 1.00 33.41 182 PRO A C 1
ATOM 1396 O O . PRO A 1 182 ? 7.591 9.730 -17.878 1.00 33.41 182 PRO A O 1
ATOM 1399 N N . CYS A 1 183 ? 7.863 8.220 -16.257 1.00 33.31 183 CYS A N 1
ATOM 1400 C CA . CYS A 1 183 ? 7.312 7.126 -17.069 1.00 33.31 183 CYS A CA 1
ATOM 1401 C C . CYS A 1 183 ? 6.432 6.145 -16.277 1.00 33.31 183 CYS A C 1
ATOM 1403 O O . CYS A 1 183 ? 6.828 5.007 -16.027 1.00 33.31 183 CYS A O 1
ATOM 1405 N N . PHE A 1 184 ? 5.183 6.528 -15.981 1.00 39.38 184 PHE A N 1
ATOM 1406 C CA . PHE A 1 184 ? 4.123 5.590 -15.566 1.00 39.38 184 PHE A CA 1
ATOM 1407 C C . PHE A 1 184 ? 3.247 5.170 -16.762 1.00 39.38 184 PHE A C 1
ATOM 1409 O O . PHE A 1 184 ? 2.023 5.276 -16.757 1.00 39.38 184 PHE A O 1
ATOM 1416 N N . CYS A 1 185 ? 3.863 4.675 -17.835 1.00 38.59 185 CYS A N 1
ATOM 1417 C CA . CYS A 1 185 ? 3.174 4.385 -19.095 1.00 38.59 185 CYS A CA 1
ATOM 1418 C C . CYS A 1 185 ? 2.622 2.942 -19.192 1.00 38.59 185 CYS A C 1
ATOM 1420 O O . CYS A 1 185 ? 3.152 2.190 -19.999 1.00 38.59 185 CYS A O 1
ATOM 1422 N N . ALA A 1 186 ? 1.599 2.514 -18.423 1.00 37.44 186 ALA A N 1
ATOM 1423 C CA . ALA A 1 186 ? 0.857 1.253 -18.718 1.00 37.44 186 ALA A CA 1
ATOM 1424 C C . ALA A 1 186 ? -0.394 0.940 -17.850 1.00 37.44 186 ALA A C 1
ATOM 1426 O O . ALA A 1 186 ? -0.705 -0.238 -17.634 1.00 37.44 186 ALA A O 1
ATOM 1427 N N . ILE A 1 187 ? -1.152 1.918 -17.352 1.00 37.88 187 ILE A N 1
ATOM 1428 C CA . ILE A 1 187 ? -2.307 1.611 -16.488 1.00 37.88 187 ILE A CA 1
ATOM 1429 C C . ILE A 1 187 ? -3.632 1.897 -17.237 1.00 37.88 187 ILE A C 1
ATOM 1431 O O . ILE A 1 187 ? -3.908 3.032 -17.610 1.00 37.88 187 ILE A O 1
ATOM 1435 N N . ASN A 1 188 ? -4.426 0.853 -17.536 1.00 33.12 188 ASN A N 1
ATOM 1436 C CA . ASN A 1 188 ? -5.671 0.920 -18.334 1.00 33.12 188 ASN A CA 1
ATOM 1437 C C . ASN A 1 188 ? -6.922 0.608 -17.494 1.00 33.12 188 ASN A C 1
ATOM 1439 O O . ASN A 1 188 ? -6.974 -0.430 -16.837 1.00 33.12 188 ASN A O 1
ATOM 1443 N N . CYS A 1 189 ? -7.945 1.472 -17.558 1.00 31.95 189 CYS A N 1
ATOM 1444 C CA . CYS A 1 189 ? -9.095 1.466 -16.643 1.00 31.95 189 CYS A CA 1
ATOM 1445 C C . CYS A 1 189 ? -10.063 0.294 -16.845 1.00 31.95 189 CYS A C 1
ATOM 1447 O O . CYS A 1 189 ? -10.662 0.158 -17.914 1.00 31.95 189 CYS A O 1
ATOM 1449 N N . VAL A 1 190 ? -10.316 -0.482 -15.784 1.00 32.16 190 VAL A N 1
ATOM 1450 C CA . VAL A 1 190 ? -11.411 -1.467 -15.735 1.00 32.16 190 VAL A CA 1
ATOM 1451 C C . VAL A 1 190 ? -12.349 -1.157 -14.569 1.00 32.16 190 VAL A C 1
ATOM 1453 O O . VAL A 1 190 ? -11.931 -0.753 -13.491 1.00 32.16 190 VAL A O 1
ATOM 1456 N N . THR A 1 191 ? -13.651 -1.308 -14.801 1.00 29.70 191 THR A N 1
ATOM 1457 C CA . THR A 1 191 ? -14.708 -1.050 -13.816 1.00 29.70 191 THR A CA 1
ATOM 1458 C C . THR A 1 191 ? -14.778 -2.205 -12.803 1.00 29.70 191 THR A C 1
ATOM 1460 O O . THR A 1 191 ? -14.859 -3.355 -13.242 1.00 29.70 191 THR A O 1
ATOM 1463 N N . PRO A 1 192 ? -14.769 -1.952 -11.480 1.00 31.95 192 PRO A N 1
ATOM 1464 C CA . PRO A 1 192 ? -14.739 -3.022 -10.485 1.00 31.95 192 PRO A CA 1
ATOM 1465 C C . PRO A 1 192 ? -16.053 -3.818 -10.437 1.00 31.95 192 PRO A C 1
ATOM 1467 O O . PRO A 1 192 ? -17.146 -3.271 -10.610 1.00 31.95 192 PRO A O 1
ATOM 1470 N N . SER A 1 193 ? -15.937 -5.119 -10.160 1.00 28.89 193 SER A N 1
ATOM 1471 C CA . SER A 1 193 ? -17.048 -6.014 -9.821 1.00 28.89 193 SER A CA 1
ATOM 1472 C C . SER A 1 193 ? -16.838 -6.583 -8.419 1.00 28.89 193 SER A C 1
ATOM 1474 O O . SER A 1 193 ? -15.717 -6.941 -8.093 1.00 28.89 193 SER A O 1
ATOM 1476 N N . ALA A 1 194 ? -17.931 -6.651 -7.657 1.00 38.84 194 ALA A N 1
ATOM 1477 C CA . ALA A 1 194 ? -18.074 -6.972 -6.233 1.00 38.84 194 ALA A CA 1
ATOM 1478 C C . ALA A 1 194 ? -16.998 -7.841 -5.539 1.00 38.84 194 ALA A C 1
ATOM 1480 O O . ALA A 1 194 ? -16.512 -8.828 -6.084 1.00 38.84 194 ALA A O 1
ATOM 1481 N N . ASP A 1 195 ? -16.775 -7.481 -4.271 1.00 37.31 195 ASP A N 1
ATOM 1482 C CA . ASP A 1 195 ? -15.946 -8.094 -3.218 1.00 37.31 195 ASP A CA 1
ATOM 1483 C C . ASP A 1 195 ? -14.415 -7.990 -3.375 1.00 37.31 195 ASP A C 1
ATOM 1485 O O . ASP A 1 195 ? -13.722 -8.090 -2.367 1.00 37.31 195 ASP A O 1
ATOM 1489 N N . ASP A 1 196 ? -13.914 -7.645 -4.566 1.00 35.38 196 ASP A N 1
ATOM 1490 C CA . ASP A 1 196 ? -12.552 -7.144 -4.818 1.00 35.38 196 ASP A CA 1
ATOM 1491 C C . ASP A 1 196 ? -12.640 -5.771 -5.506 1.00 35.38 196 ASP A C 1
ATOM 1493 O O . ASP A 1 196 ? -13.219 -5.624 -6.590 1.00 35.38 196 ASP A O 1
ATOM 1497 N N . PHE A 1 197 ? -12.069 -4.732 -4.891 1.00 40.06 197 PHE A N 1
ATOM 1498 C CA . PHE A 1 197 ? -12.015 -3.405 -5.505 1.00 40.06 197 PHE A CA 1
ATOM 1499 C C . PHE A 1 197 ? -10.748 -3.299 -6.350 1.00 40.06 197 PHE A C 1
ATOM 1501 O O . PHE A 1 197 ? -9.697 -2.904 -5.853 1.00 40.06 197 PHE A O 1
ATOM 1508 N N . ASN A 1 198 ? -10.860 -3.649 -7.633 1.00 37.41 198 ASN A N 1
ATOM 1509 C CA . ASN A 1 198 ? -9.801 -3.391 -8.606 1.00 37.41 198 ASN A CA 1
ATOM 1510 C C . ASN A 1 198 ? -9.782 -1.906 -8.973 1.00 37.41 198 ASN A C 1
ATOM 1512 O O . ASN A 1 198 ? -10.785 -1.363 -9.447 1.00 37.41 19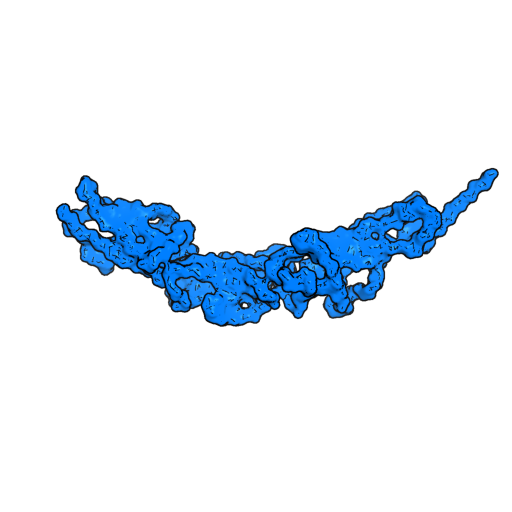8 ASN A O 1
ATOM 1516 N N . VAL A 1 199 ? -8.639 -1.259 -8.757 1.00 39.12 199 VAL A N 1
ATOM 1517 C CA . VAL A 1 199 ? -8.453 0.178 -8.983 1.00 39.12 199 VAL A CA 1
ATOM 1518 C C . VAL A 1 199 ? -7.353 0.367 -10.009 1.00 39.12 199 VAL A C 1
ATOM 1520 O O . VAL A 1 199 ? -6.247 -0.145 -9.858 1.00 39.12 199 VAL A O 1
ATOM 1523 N N . THR A 1 200 ? -7.660 1.113 -11.062 1.00 42.78 200 THR A N 1
ATOM 1524 C CA . THR A 1 200 ? -6.705 1.442 -12.116 1.00 42.78 200 THR A CA 1
ATOM 1525 C C . THR A 1 200 ? -6.305 2.904 -12.009 1.00 42.78 200 THR A C 1
ATOM 1527 O O . THR A 1 200 ? -7.085 3.752 -12.429 1.00 42.78 200 THR A O 1
ATOM 1530 N N . THR A 1 201 ? -5.083 3.191 -11.563 1.00 41.81 201 THR A N 1
ATOM 1531 C CA . THR A 1 201 ? -4.536 4.555 -11.491 1.00 41.81 201 THR A CA 1
ATOM 1532 C C . THR A 1 201 ? -4.180 5.142 -12.858 1.00 41.81 201 THR A C 1
ATOM 1534 O O . THR A 1 201 ? -3.857 4.409 -13.773 1.00 41.81 201 THR A O 1
ATOM 1537 N N . CYS A 1 202 ? -4.280 6.458 -13.039 1.00 42.47 202 CYS A N 1
ATOM 1538 C CA . CYS A 1 202 ? -3.819 7.165 -14.241 1.00 42.47 202 CYS A CA 1
ATOM 1539 C C . CYS A 1 202 ? -2.667 8.091 -13.838 1.00 42.47 202 CYS A C 1
ATOM 1541 O O . CYS A 1 202 ? -2.636 8.578 -12.706 1.00 42.47 202 CYS A O 1
ATOM 1543 N N . GLU A 1 203 ? -1.741 8.348 -14.759 1.00 44.94 203 GLU A N 1
ATOM 1544 C CA . GLU A 1 203 ? -0.683 9.348 -14.577 1.00 44.94 203 GLU A CA 1
ATOM 1545 C C . GLU A 1 203 ? -1.313 10.742 -14.371 1.00 44.94 203 GLU A C 1
ATOM 1547 O O . GLU A 1 203 ? -2.282 11.090 -15.046 1.00 44.94 203 GLU A O 1
ATOM 1552 N N . ASP A 1 204 ? -0.808 11.508 -13.397 1.00 45.44 204 ASP A N 1
ATOM 1553 C CA . ASP A 1 204 ? -1.244 12.872 -13.045 1.00 45.44 204 ASP A CA 1
ATOM 1554 C C . ASP A 1 204 ? -2.714 13.071 -12.610 1.00 45.44 204 ASP A C 1
ATOM 1556 O O . ASP A 1 204 ? -3.153 14.208 -12.402 1.00 45.44 204 ASP A O 1
ATOM 1560 N N . GLU A 1 205 ? -3.486 12.001 -12.396 1.00 48.94 205 GLU A N 1
ATOM 1561 C CA . GLU A 1 205 ? -4.864 12.101 -11.906 1.00 48.94 205 GLU A CA 1
ATOM 1562 C C . GLU A 1 205 ? -4.993 11.612 -10.460 1.00 48.94 205 GLU A C 1
ATOM 1564 O O . GLU A 1 205 ? -4.631 10.487 -10.109 1.00 48.94 205 GLU A O 1
ATOM 1569 N N . ALA A 1 206 ? -5.574 12.463 -9.610 1.00 54.44 206 ALA A N 1
ATOM 1570 C CA . ALA A 1 206 ? -6.077 12.032 -8.315 1.00 54.44 206 ALA A CA 1
ATOM 1571 C C . ALA A 1 206 ? -7.289 11.123 -8.542 1.00 54.44 206 ALA A C 1
ATOM 1573 O O . ALA A 1 206 ? -8.312 11.559 -9.074 1.00 54.44 206 ALA A O 1
ATOM 1574 N N . GLN A 1 207 ? -7.180 9.870 -8.122 1.00 54.91 207 GLN A N 1
ATOM 1575 C CA . GLN A 1 207 ? -8.262 8.904 -8.207 1.00 54.91 207 GLN A CA 1
ATOM 1576 C C . GLN A 1 207 ? -8.825 8.598 -6.836 1.00 54.91 207 GLN A C 1
ATOM 1578 O O . GLN A 1 207 ? -8.080 8.526 -5.867 1.00 54.91 207 GLN A O 1
ATOM 1583 N N . GLU A 1 208 ? -10.136 8.393 -6.758 1.00 61.88 208 GLU A N 1
ATOM 1584 C CA . GLU A 1 208 ? -10.833 8.042 -5.525 1.00 61.88 208 GLU A CA 1
ATOM 1585 C C . GLU A 1 208 ? -11.561 6.712 -5.701 1.00 61.88 208 GLU A C 1
ATOM 1587 O O . GLU A 1 208 ? -12.328 6.509 -6.642 1.00 61.88 208 GLU A O 1
ATOM 1592 N N . VAL A 1 209 ? -11.340 5.821 -4.747 1.00 60.81 209 VAL A N 1
ATOM 1593 C CA . VAL A 1 209 ? -12.018 4.541 -4.607 1.00 60.81 209 VAL A CA 1
ATOM 1594 C C . VAL A 1 209 ? -13.008 4.708 -3.481 1.00 60.81 209 VAL A C 1
ATOM 1596 O O . VAL A 1 209 ? -12.628 5.004 -2.350 1.00 60.81 209 VAL A O 1
ATOM 1599 N N . THR A 1 210 ? -14.289 4.561 -3.795 1.00 64.94 210 THR A N 1
ATOM 1600 C CA . THR A 1 210 ? -15.358 4.628 -2.803 1.00 64.94 210 THR A CA 1
ATOM 1601 C C . THR A 1 210 ? -15.867 3.225 -2.522 1.00 64.94 210 THR A C 1
ATOM 1603 O O . THR A 1 210 ? -16.375 2.546 -3.412 1.00 64.94 210 THR A O 1
ATOM 1606 N N . ILE A 1 211 ? -15.751 2.813 -1.268 1.00 66.44 211 ILE A N 1
ATOM 1607 C CA . ILE A 1 211 ? -16.205 1.526 -0.759 1.00 66.44 211 ILE A CA 1
ATOM 1608 C C . ILE A 1 211 ? -17.454 1.790 0.073 1.00 66.44 211 ILE A C 1
ATOM 1610 O O . ILE A 1 211 ? -17.420 2.562 1.034 1.00 66.44 211 ILE A O 1
ATOM 1614 N N . ASP A 1 212 ? -18.571 1.173 -0.305 1.00 68.19 212 ASP A N 1
ATOM 1615 C CA . ASP A 1 212 ? -19.798 1.225 0.487 1.00 68.19 212 ASP A CA 1
ATOM 1616 C C . ASP A 1 212 ? -19.597 0.393 1.755 1.00 68.19 212 ASP A C 1
ATOM 1618 O O . ASP A 1 212 ? -19.436 -0.824 1.698 1.00 68.19 212 ASP A O 1
ATOM 1622 N N . ALA A 1 213 ? -19.618 1.027 2.925 1.00 65.44 213 ALA A N 1
ATOM 1623 C CA . ALA A 1 213 ? -19.363 0.302 4.158 1.00 65.44 213 ALA A CA 1
ATOM 1624 C C . ALA A 1 213 ? -20.497 -0.670 4.535 1.00 65.44 213 ALA A C 1
ATOM 1626 O O . ALA A 1 213 ? -20.325 -1.491 5.433 1.00 65.44 213 ALA A O 1
ATOM 1627 N N . THR A 1 214 ? -21.651 -0.622 3.855 1.00 66.81 214 THR A N 1
ATOM 1628 C CA . THR A 1 214 ? -22.715 -1.630 3.995 1.00 66.81 214 THR A CA 1
ATOM 1629 C C . THR A 1 214 ? -22.426 -2.932 3.248 1.00 66.81 214 THR A C 1
ATOM 1631 O O . THR A 1 214 ? -22.997 -3.960 3.615 1.00 66.81 214 THR A O 1
ATOM 1634 N N . SER A 1 215 ? -21.535 -2.928 2.246 1.00 61.62 215 SER A N 1
ATOM 1635 C CA . SER A 1 215 ? -21.112 -4.154 1.551 1.00 61.62 215 SER A CA 1
ATOM 1636 C C . SER A 1 215 ? -20.092 -4.962 2.354 1.00 61.62 215 SER A C 1
ATOM 1638 O O . SER A 1 215 ? -19.766 -6.088 1.993 1.00 61.62 215 SER A O 1
ATOM 1640 N N . ILE A 1 216 ? -19.591 -4.400 3.453 1.00 64.44 216 ILE A N 1
ATOM 1641 C CA . ILE A 1 216 ? -18.607 -5.023 4.330 1.00 64.44 216 ILE A CA 1
ATOM 1642 C C . ILE A 1 216 ? -19.360 -5.887 5.339 1.00 64.44 216 ILE A C 1
ATOM 1644 O O . ILE A 1 216 ? -20.017 -5.384 6.254 1.00 64.44 216 ILE A O 1
ATOM 1648 N N . VAL A 1 217 ? -19.281 -7.203 5.150 1.00 54.75 217 VAL A N 1
ATOM 1649 C CA . VAL A 1 217 ? -19.992 -8.192 5.965 1.00 54.75 217 VAL A CA 1
ATOM 1650 C C . VAL A 1 217 ? -18.993 -8.945 6.848 1.00 54.75 217 VAL A C 1
ATOM 1652 O O . VAL A 1 217 ? -18.266 -9.802 6.358 1.00 54.75 217 VAL A O 1
ATOM 1655 N N . GLY A 1 218 ? -18.978 -8.670 8.157 1.00 54.88 218 GLY A N 1
ATOM 1656 C CA . GLY A 1 218 ? -18.127 -9.376 9.130 1.00 54.88 218 GLY A CA 1
ATOM 1657 C C . GLY A 1 218 ? -17.413 -8.461 10.134 1.00 54.88 218 GLY A C 1
ATOM 1658 O O . GLY A 1 218 ? -17.436 -7.243 9.991 1.00 54.88 218 GLY A O 1
ATOM 1659 N N . ASP A 1 219 ? -16.774 -9.065 11.149 1.00 60.81 219 ASP A N 1
ATOM 1660 C CA . ASP A 1 219 ? -16.143 -8.383 12.297 1.00 60.81 219 ASP A CA 1
ATOM 1661 C C . ASP A 1 219 ? -14.693 -8.847 12.534 1.00 60.81 219 ASP A C 1
ATOM 1663 O O . ASP A 1 219 ? -14.497 -10.048 12.777 1.00 60.81 219 ASP A O 1
ATOM 1667 N N . PRO A 1 220 ? -13.733 -7.912 12.734 1.00 58.00 220 PRO A N 1
ATOM 1668 C CA . PRO A 1 220 ? -13.349 -6.853 11.803 1.00 58.00 220 PRO A CA 1
ATOM 1669 C C . PRO A 1 220 ? -12.878 -7.439 10.465 1.00 58.00 220 PRO A C 1
ATOM 1671 O O . PRO A 1 220 ? -12.560 -8.626 10.360 1.00 58.00 220 PRO A O 1
ATOM 1674 N N . THR A 1 221 ? -12.814 -6.584 9.452 1.00 62.09 221 THR A N 1
ATOM 1675 C CA . THR A 1 221 ? -12.473 -6.992 8.088 1.00 62.09 221 THR A CA 1
ATOM 1676 C C . THR A 1 221 ? -11.205 -6.260 7.661 1.00 62.09 221 THR A C 1
ATOM 1678 O O . THR A 1 221 ? -11.089 -5.055 7.868 1.00 62.09 221 THR A O 1
ATOM 1681 N N . ASN A 1 222 ? -10.239 -6.982 7.093 1.00 64.19 222 ASN A N 1
ATOM 1682 C CA . ASN A 1 222 ? -9.233 -6.340 6.255 1.00 64.19 222 ASN A CA 1
ATOM 1683 C C . ASN A 1 222 ? -9.878 -6.132 4.894 1.00 64.19 222 ASN A C 1
ATOM 1685 O O . ASN A 1 222 ? -10.345 -7.092 4.283 1.00 64.19 222 ASN A O 1
ATOM 1689 N N . VAL A 1 223 ? -9.945 -4.885 4.453 1.00 62.97 223 VAL A N 1
ATOM 1690 C CA . VAL A 1 223 ? -10.295 -4.572 3.076 1.00 62.97 223 VAL A CA 1
ATOM 1691 C C . VAL A 1 223 ? -8.998 -4.478 2.305 1.00 62.97 223 VAL A C 1
ATOM 1693 O O . VAL A 1 223 ? -8.194 -3.583 2.550 1.00 62.97 223 VAL A O 1
ATOM 1696 N N . THR A 1 224 ? -8.800 -5.415 1.393 1.00 62.34 224 THR A N 1
ATOM 1697 C CA . THR A 1 224 ? -7.668 -5.401 0.477 1.00 62.34 224 THR A CA 1
ATOM 1698 C C . THR A 1 224 ? -8.083 -4.621 -0.767 1.00 62.34 224 THR A C 1
ATOM 1700 O O . THR A 1 224 ? -9.087 -4.935 -1.406 1.00 62.34 224 THR A O 1
ATOM 1703 N N . ILE A 1 225 ? -7.351 -3.556 -1.079 1.00 60.12 225 ILE A N 1
ATOM 1704 C CA . ILE A 1 225 ? -7.510 -2.806 -2.327 1.00 60.12 225 ILE A CA 1
ATOM 1705 C C . ILE A 1 225 ? -6.428 -3.300 -3.275 1.00 60.12 225 ILE A C 1
ATOM 1707 O O . ILE A 1 225 ? -5.248 -3.125 -2.977 1.00 60.12 225 ILE A O 1
ATOM 1711 N N . THR A 1 226 ? -6.816 -3.904 -4.397 1.00 55.19 226 THR A N 1
ATOM 1712 C CA . THR A 1 226 ? -5.872 -4.458 -5.373 1.00 55.19 226 THR A CA 1
ATOM 1713 C C . THR A 1 226 ? -5.748 -3.538 -6.586 1.00 55.19 226 THR A C 1
ATOM 1715 O O . THR A 1 226 ? -6.724 -3.204 -7.258 1.00 55.19 226 THR A O 1
ATOM 1718 N N . PHE A 1 227 ? -4.523 -3.133 -6.892 1.00 55.66 227 PHE A N 1
ATOM 1719 C CA . PHE A 1 227 ? -4.155 -2.390 -8.089 1.00 55.66 227 PHE A CA 1
ATOM 1720 C C . PHE A 1 227 ? -3.709 -3.381 -9.136 1.00 55.66 227 PHE A C 1
ATOM 1722 O O . PHE A 1 227 ? -2.799 -4.161 -8.878 1.00 55.66 227 PHE A O 1
ATOM 1729 N N . VAL A 1 228 ? -4.347 -3.355 -10.303 1.00 51.44 228 VAL A N 1
ATOM 1730 C CA . VAL A 1 228 ? -4.005 -4.251 -11.407 1.00 51.44 228 VAL A CA 1
ATOM 1731 C C . VAL A 1 228 ? -3.573 -3.426 -12.607 1.00 51.44 228 VAL A C 1
ATOM 1733 O O . VAL A 1 228 ? -4.332 -2.579 -13.086 1.00 51.44 228 VAL A O 1
ATOM 1736 N N . ASP A 1 229 ? -2.360 -3.665 -13.097 1.00 47.34 229 ASP A N 1
ATOM 1737 C CA . ASP A 1 229 ? -1.886 -3.032 -14.325 1.00 47.34 229 ASP A CA 1
ATOM 1738 C C . ASP A 1 229 ? -2.467 -3.703 -15.584 1.00 47.34 229 ASP A C 1
ATOM 1740 O O . ASP A 1 229 ? -3.164 -4.721 -15.537 1.00 47.34 229 ASP A O 1
ATOM 1744 N N . SER A 1 230 ? -2.164 -3.144 -16.756 1.00 44.69 230 SER A N 1
ATOM 1745 C CA . SER A 1 230 ? -2.657 -3.658 -18.043 1.00 44.69 230 SER A CA 1
ATOM 1746 C C . SER A 1 230 ? -2.180 -5.075 -18.414 1.00 44.69 230 SER A C 1
ATOM 1748 O O . SER A 1 230 ? -2.633 -5.616 -19.425 1.00 44.69 230 SER A O 1
ATOM 1750 N N . ARG A 1 231 ? -1.302 -5.697 -17.616 1.00 41.56 231 ARG A N 1
ATOM 1751 C CA . ARG A 1 231 ? -0.815 -7.073 -17.794 1.00 41.56 231 ARG A CA 1
ATOM 1752 C C . ARG A 1 231 ? -1.319 -8.058 -16.741 1.00 41.56 231 ARG A C 1
ATOM 1754 O O . ARG A 1 231 ? -1.003 -9.243 -16.837 1.00 41.56 231 ARG A O 1
ATOM 1761 N N . GLY A 1 232 ? -2.110 -7.604 -15.771 1.00 45.62 232 GLY A N 1
ATOM 1762 C CA . GLY A 1 232 ? -2.596 -8.448 -14.681 1.00 45.62 232 GLY A CA 1
ATOM 1763 C C . GLY A 1 232 ? -1.664 -8.490 -13.470 1.00 45.62 232 GLY A C 1
ATOM 1764 O O . GLY A 1 232 ? -1.827 -9.368 -12.624 1.00 45.62 232 GLY A O 1
ATOM 1765 N N . ASN A 1 233 ? -0.701 -7.569 -13.373 1.00 47.38 233 ASN A N 1
ATOM 1766 C CA . ASN A 1 233 ? 0.145 -7.455 -12.191 1.00 47.38 233 ASN A CA 1
ATOM 1767 C C . ASN A 1 233 ? -0.632 -6.801 -11.080 1.00 47.38 233 ASN A C 1
ATOM 1769 O O . ASN A 1 233 ? -1.083 -5.672 -11.239 1.00 47.38 233 ASN A O 1
ATOM 1773 N N . SER A 1 234 ? -0.771 -7.525 -9.978 1.00 52.66 234 SER A N 1
ATOM 1774 C CA . SER A 1 234 ? -1.476 -7.057 -8.804 1.00 52.66 234 SER A CA 1
ATOM 1775 C C . SER A 1 234 ? -0.501 -6.559 -7.749 1.00 52.66 234 SER A C 1
ATOM 1777 O O . SER A 1 234 ? 0.434 -7.277 -7.386 1.00 52.66 234 SER A O 1
ATOM 1779 N N . THR A 1 235 ? -0.774 -5.393 -7.193 1.00 52.75 235 THR A N 1
ATOM 1780 C CA . THR A 1 235 ? -0.259 -4.986 -5.888 1.00 52.75 235 THR A CA 1
ATOM 1781 C C . THR A 1 235 ? -1.427 -4.646 -4.984 1.00 52.75 235 THR A C 1
ATOM 1783 O O . THR A 1 235 ? -2.518 -4.354 -5.468 1.00 52.75 235 THR A O 1
ATOM 1786 N N . ASP A 1 236 ? -1.244 -4.736 -3.673 1.00 57.94 236 ASP A N 1
ATOM 1787 C CA . ASP A 1 236 ? -2.343 -4.585 -2.731 1.00 57.94 236 ASP A CA 1
ATOM 1788 C C . ASP A 1 236 ? -2.019 -3.651 -1.567 1.00 57.94 236 ASP A C 1
ATOM 1790 O O . ASP A 1 236 ? -0.870 -3.491 -1.152 1.00 57.94 236 ASP A O 1
ATOM 1794 N N . VAL A 1 237 ? -3.069 -3.003 -1.067 1.00 60.00 237 VAL A N 1
ATOM 1795 C CA . VAL A 1 237 ? -3.057 -2.232 0.173 1.00 60.00 237 VAL A CA 1
ATOM 1796 C C . VAL A 1 237 ? -4.115 -2.814 1.097 1.00 60.00 237 VAL A C 1
ATOM 1798 O O . VAL A 1 237 ? -5.311 -2.755 0.807 1.00 60.00 237 VAL A O 1
ATOM 1801 N N . ASP A 1 238 ? -3.663 -3.345 2.230 1.00 65.38 238 ASP A N 1
ATOM 1802 C CA . ASP A 1 238 ? -4.535 -3.850 3.284 1.00 65.38 238 ASP A CA 1
ATOM 1803 C C . ASP A 1 238 ? -4.970 -2.732 4.233 1.00 65.38 238 ASP A C 1
ATOM 1805 O O . ASP A 1 238 ? -4.173 -2.125 4.956 1.00 65.38 238 ASP A O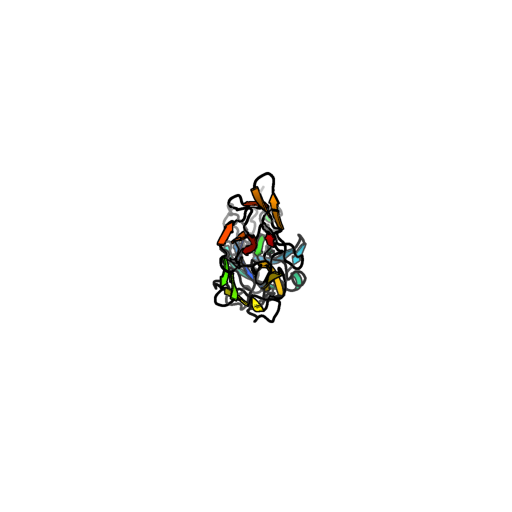 1
ATOM 1809 N N . VAL A 1 239 ? -6.278 -2.520 4.295 1.00 65.62 239 VAL A N 1
ATOM 1810 C CA . VAL A 1 239 ? -6.928 -1.504 5.116 1.00 65.62 239 VAL A CA 1
ATOM 1811 C C . VAL A 1 239 ? -7.646 -2.204 6.270 1.00 65.62 239 VAL A C 1
ATOM 1813 O O . VAL A 1 239 ? -8.581 -2.975 6.059 1.00 65.62 239 VAL A O 1
ATOM 1816 N N . ASN A 1 240 ? -7.211 -1.956 7.510 1.00 72.00 240 ASN A N 1
ATOM 1817 C CA . ASN A 1 240 ? -7.899 -2.477 8.695 1.00 72.00 240 ASN A CA 1
ATOM 1818 C C . ASN A 1 240 ? -9.095 -1.592 9.005 1.00 72.00 240 ASN A C 1
ATOM 1820 O O . ASN A 1 240 ? -8.914 -0.422 9.328 1.00 72.00 240 ASN A O 1
ATOM 1824 N N . ILE A 1 241 ? -10.298 -2.155 8.944 1.00 75.81 241 ILE A N 1
ATOM 1825 C CA . ILE A 1 241 ? -11.512 -1.382 9.180 1.00 75.81 241 ILE A CA 1
ATOM 1826 C C . ILE A 1 241 ? -12.315 -1.943 10.346 1.00 75.81 241 ILE A C 1
ATOM 1828 O O . ILE A 1 241 ? -12.477 -3.156 10.514 1.00 75.81 241 ILE A O 1
ATOM 1832 N N . VAL A 1 242 ? -12.862 -1.032 11.149 1.00 81.81 242 VAL A N 1
ATOM 1833 C CA . VAL A 1 242 ? -13.760 -1.372 12.267 1.00 81.81 242 VAL A CA 1
ATOM 1834 C C . VAL A 1 242 ? -15.219 -1.006 11.993 1.00 81.81 242 VAL A C 1
ATOM 1836 O O . VAL A 1 242 ? -16.042 -1.042 12.910 1.00 81.81 242 VAL A O 1
ATOM 1839 N N . VAL A 1 243 ? -15.569 -0.672 10.743 1.00 75.12 243 VAL A N 1
ATOM 1840 C CA . VAL A 1 243 ? -16.952 -0.331 10.376 1.00 75.12 243 VAL A CA 1
ATOM 1841 C C . VAL A 1 243 ? -17.878 -1.510 10.647 1.00 75.12 243 VAL A C 1
ATOM 1843 O O . VAL A 1 243 ? -17.547 -2.651 10.341 1.00 75.12 243 VAL A O 1
ATOM 1846 N N . ASN A 1 244 ? -19.038 -1.229 11.243 1.00 75.62 244 ASN A N 1
ATOM 1847 C CA . ASN A 1 244 ? -20.046 -2.206 11.675 1.00 75.62 244 ASN A CA 1
ATOM 1848 C C . ASN A 1 244 ? -19.581 -3.215 12.742 1.00 75.62 244 ASN A C 1
ATOM 1850 O O . ASN A 1 244 ? -20.426 -3.925 13.292 1.00 75.62 244 ASN A O 1
ATOM 1854 N N . MET A 1 245 ? -18.299 -3.211 13.119 1.00 84.56 245 MET A N 1
ATOM 1855 C CA . MET A 1 245 ? -17.763 -4.094 14.146 1.00 84.56 245 MET A CA 1
ATOM 1856 C C . MET A 1 245 ? -18.401 -3.805 15.501 1.00 84.56 245 MET A C 1
ATOM 1858 O O . MET A 1 245 ? -18.531 -2.643 15.891 1.00 84.56 245 MET A O 1
ATOM 1862 N N . LYS A 1 246 ? -18.757 -4.845 16.264 1.00 90.69 246 LYS A N 1
ATOM 1863 C CA . LYS A 1 246 ? -19.187 -4.685 17.659 1.00 90.69 246 LYS A CA 1
ATOM 1864 C C . LYS A 1 246 ? -18.093 -5.169 18.618 1.00 90.69 246 LYS A C 1
ATOM 1866 O O . LYS A 1 246 ? -17.830 -6.374 18.667 1.00 90.69 246 LYS A O 1
ATOM 1871 N N . PRO A 1 247 ? -17.454 -4.280 19.405 1.00 93.12 247 PRO A N 1
ATOM 1872 C CA . PRO A 1 247 ? -16.443 -4.688 20.374 1.00 93.12 247 PRO A CA 1
ATOM 1873 C C . PRO A 1 247 ? -17.007 -5.630 21.442 1.00 93.12 247 PRO A C 1
ATOM 1875 O O . PRO A 1 247 ? -18.189 -5.565 21.800 1.00 93.12 247 PRO A O 1
ATOM 1878 N N . MET A 1 248 ? -16.139 -6.472 22.000 1.00 94.50 248 MET A N 1
ATOM 1879 C CA . MET A 1 248 ? -16.458 -7.260 23.185 1.00 94.50 248 MET A CA 1
ATOM 1880 C C . MET A 1 248 ? -16.804 -6.321 24.359 1.00 94.50 248 MET A C 1
ATOM 1882 O O . MET A 1 248 ? -16.120 -5.310 24.550 1.00 94.50 248 MET A O 1
ATOM 1886 N N . PRO A 1 249 ? -17.833 -6.634 25.169 1.00 96.25 249 PRO A N 1
ATOM 1887 C CA . PRO A 1 249 ? -18.168 -5.830 26.341 1.00 96.25 249 PRO A CA 1
ATOM 1888 C C . PRO A 1 249 ? -16.972 -5.717 27.295 1.00 96.25 249 PRO A C 1
ATOM 1890 O O . PRO A 1 249 ? -16.266 -6.711 27.505 1.00 96.25 249 PRO A O 1
ATOM 1893 N N . PRO A 1 250 ? -16.733 -4.542 27.903 1.00 96.69 250 PRO A N 1
ATOM 1894 C CA . PRO A 1 250 ? -15.673 -4.401 28.892 1.00 96.69 250 PRO A CA 1
ATOM 1895 C C . PRO A 1 250 ? -15.962 -5.289 30.107 1.00 96.69 250 PRO A C 1
ATOM 1897 O O . PRO A 1 250 ? -17.103 -5.625 30.396 1.00 96.69 250 PRO A O 1
ATOM 1900 N N . PHE A 1 251 ? -14.953 -5.647 30.884 1.00 96.50 251 PHE A N 1
ATOM 1901 C CA . PHE A 1 251 ? -15.154 -6.207 32.215 1.00 96.50 251 PHE A CA 1
ATOM 1902 C C . PHE A 1 251 ? -15.133 -5.070 33.239 1.00 96.50 251 PHE A C 1
ATOM 1904 O O . PHE A 1 251 ? -14.252 -4.213 33.205 1.00 96.50 251 PHE A O 1
ATOM 1911 N N . ALA A 1 252 ? -16.103 -5.045 34.152 1.00 96.81 252 ALA A N 1
ATOM 1912 C CA . ALA A 1 252 ? -16.166 -4.037 35.203 1.00 96.81 252 ALA A CA 1
ATOM 1913 C C . ALA A 1 252 ? -16.648 -4.642 36.525 1.00 96.81 252 ALA A C 1
ATOM 1915 O O . ALA A 1 252 ? -17.583 -5.442 36.543 1.00 96.81 252 ALA A O 1
ATOM 1916 N N . SER A 1 253 ? -16.009 -4.266 37.633 1.00 96.06 253 SER A N 1
ATOM 1917 C CA . SER A 1 253 ? -16.363 -4.767 38.966 1.00 96.06 253 SER A CA 1
ATOM 1918 C C . SER A 1 253 ? -15.918 -3.824 40.079 1.00 96.06 253 SER A C 1
ATOM 1920 O O . SER A 1 253 ? -14.878 -3.170 39.966 1.00 96.06 253 SER A O 1
ATOM 1922 N N . TRP A 1 254 ? -16.653 -3.827 41.191 1.00 95.56 254 TRP A N 1
ATOM 1923 C CA . TRP A 1 254 ? -16.236 -3.166 42.427 1.00 95.56 254 TRP A CA 1
ATOM 1924 C C . TRP A 1 254 ? -14.923 -3.743 42.963 1.00 95.56 254 TRP A C 1
ATOM 1926 O O . TRP A 1 254 ? -14.768 -4.957 43.091 1.00 95.56 254 TRP A O 1
ATOM 1936 N N . ALA A 1 255 ? -14.004 -2.860 43.336 1.00 92.12 255 ALA A N 1
ATOM 1937 C CA . ALA A 1 255 ? -12.912 -3.151 44.248 1.00 92.12 255 ALA A CA 1
ATOM 1938 C C . ALA A 1 255 ? -13.313 -2.613 45.627 1.00 92.12 255 ALA A C 1
ATOM 1940 O O . ALA A 1 255 ? -13.078 -1.448 45.936 1.00 92.12 255 ALA A O 1
ATOM 1941 N N . GLN A 1 256 ? -13.970 -3.468 46.417 1.00 79.12 256 GLN A N 1
ATOM 1942 C CA . GLN A 1 256 ? -14.625 -3.085 47.677 1.00 79.12 256 GLN A CA 1
ATOM 1943 C C . GLN A 1 256 ? -13.686 -2.429 48.697 1.00 79.12 256 GLN A C 1
ATOM 1945 O O . GLN A 1 256 ? -14.130 -1.615 49.491 1.00 79.12 256 GLN A O 1
ATOM 1950 N N . GLU A 1 257 ? -12.398 -2.771 48.684 1.00 82.12 257 GLU A N 1
ATOM 1951 C CA . GLU A 1 257 ? -11.425 -2.207 49.630 1.00 82.12 257 GLU A CA 1
ATOM 1952 C C . GLU A 1 257 ? -11.146 -0.715 49.387 1.00 82.12 257 GLU A C 1
ATOM 1954 O O . GLU A 1 257 ? -10.799 -0.001 50.325 1.00 82.12 257 GLU A O 1
ATOM 1959 N N . ASP A 1 258 ? -11.332 -0.247 48.151 1.00 83.94 258 ASP A N 1
ATOM 1960 C CA . ASP A 1 258 ? -10.958 1.098 47.708 1.00 83.94 258 ASP A CA 1
ATOM 1961 C C . ASP A 1 258 ? -12.1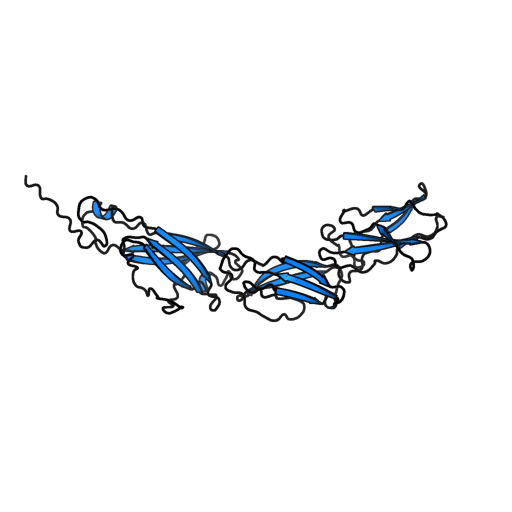80 1.963 47.330 1.00 83.94 258 ASP A C 1
ATOM 1963 O O . ASP A 1 258 ? -12.007 3.107 46.916 1.00 83.94 258 ASP A O 1
ATOM 1967 N N . ASP A 1 259 ? -13.404 1.422 47.426 1.00 89.56 259 ASP A N 1
ATOM 1968 C CA . ASP A 1 259 ? -14.650 2.044 46.940 1.00 89.56 259 ASP A CA 1
ATOM 1969 C C . ASP A 1 259 ? -14.548 2.561 45.489 1.00 89.56 259 ASP A C 1
ATOM 1971 O O . ASP A 1 259 ? -15.082 3.609 45.126 1.00 89.56 259 ASP A O 1
ATOM 1975 N N . VAL A 1 260 ? -13.866 1.801 44.626 1.00 94.75 260 VAL A N 1
ATOM 1976 C CA . VAL A 1 260 ? -13.702 2.120 43.197 1.00 94.75 260 VAL A CA 1
ATOM 1977 C C . VAL A 1 260 ? -14.246 1.015 42.304 1.00 94.75 260 VAL A C 1
ATOM 1979 O O . VAL A 1 260 ? -14.332 -0.149 42.702 1.00 94.75 260 VAL A O 1
ATOM 1982 N N . ILE A 1 261 ? -14.535 1.348 41.048 1.00 96.44 261 ILE A N 1
ATOM 1983 C CA . ILE A 1 261 ? -14.812 0.352 40.010 1.00 96.44 261 ILE A CA 1
ATOM 1984 C C . ILE A 1 261 ? -13.566 0.173 39.145 1.00 96.44 261 ILE A C 1
ATOM 1986 O O . ILE A 1 261 ? -13.005 1.132 38.613 1.00 96.44 261 ILE A O 1
ATOM 1990 N N . ARG A 1 262 ? -13.125 -1.076 38.990 1.00 96.38 262 ARG A N 1
ATOM 1991 C CA . ARG A 1 262 ? -12.095 -1.449 38.016 1.00 96.38 262 ARG A CA 1
ATOM 1992 C C . ARG A 1 262 ? -12.782 -1.767 36.704 1.00 96.38 262 ARG A C 1
ATOM 1994 O O . ARG A 1 262 ? -13.695 -2.584 36.689 1.00 96.38 262 ARG A O 1
ATOM 2001 N N . VAL A 1 263 ? -12.335 -1.128 35.633 1.00 97.06 263 VAL A N 1
ATOM 2002 C CA . VAL A 1 263 ? -12.872 -1.291 34.281 1.00 97.06 263 VAL A CA 1
ATOM 2003 C C . VAL A 1 263 ? -11.735 -1.719 33.379 1.00 97.06 263 VAL A C 1
ATOM 2005 O O . VAL A 1 263 ? -10.697 -1.064 33.357 1.00 97.06 263 VAL A O 1
ATOM 2008 N N . GLY A 1 264 ? -11.923 -2.765 32.593 1.00 96.12 264 GLY A N 1
ATOM 2009 C CA . GLY A 1 264 ? -11.015 -3.051 31.502 1.00 96.12 264 GLY A CA 1
ATOM 2010 C C . GLY A 1 264 ? -11.710 -3.617 30.283 1.00 96.12 264 GLY A C 1
ATOM 2011 O O . GLY A 1 264 ? -12.902 -3.901 30.306 1.00 96.12 264 GLY A O 1
ATOM 2012 N N . PHE A 1 265 ? -10.980 -3.710 29.185 1.00 95.88 265 PHE A N 1
ATOM 2013 C CA . PHE A 1 265 ? -11.502 -4.189 27.910 1.00 95.88 265 PHE A CA 1
ATOM 2014 C C . PHE A 1 265 ? -10.430 -4.976 27.154 1.00 95.88 265 PHE A C 1
ATOM 2016 O O . PHE A 1 265 ? -9.252 -4.952 27.515 1.00 95.88 265 PHE A O 1
ATOM 2023 N N . ALA A 1 266 ? -10.840 -5.680 26.105 1.00 93.44 266 ALA A N 1
ATOM 2024 C CA . ALA A 1 266 ? -9.940 -6.365 25.185 1.00 93.44 266 ALA A CA 1
ATOM 2025 C C . ALA A 1 266 ? -10.096 -5.778 23.779 1.00 93.44 266 ALA A C 1
ATOM 2027 O O . ALA A 1 266 ? -11.199 -5.392 23.395 1.00 93.44 266 ALA A O 1
ATOM 2028 N N . TYR A 1 267 ? -9.006 -5.732 23.010 1.00 91.50 267 TYR A N 1
ATOM 2029 C CA . TYR A 1 267 ? -9.028 -5.369 21.590 1.00 91.50 267 TYR A CA 1
ATOM 2030 C C . TYR A 1 267 ? -9.575 -6.542 20.767 1.00 91.50 267 TYR A C 1
ATOM 2032 O O . TYR A 1 267 ? -8.841 -7.253 20.088 1.00 91.50 267 TYR A O 1
ATOM 2040 N N . GLN A 1 268 ? -10.871 -6.804 20.911 1.00 91.25 268 GLN A N 1
ATOM 2041 C CA . GLN A 1 268 ? -11.537 -7.957 20.319 1.00 91.25 268 GLN A CA 1
ATOM 2042 C C . GLN A 1 268 ? -12.995 -7.621 19.996 1.00 91.25 268 GLN A C 1
ATOM 2044 O O . GLN A 1 268 ? -13.636 -6.869 20.733 1.00 91.25 268 GLN A O 1
ATOM 2049 N N . SER A 1 269 ? -13.531 -8.190 18.917 1.00 90.69 269 SER A N 1
ATOM 2050 C CA . SER A 1 269 ? -14.965 -8.145 18.611 1.00 90.69 269 SER A CA 1
ATOM 2051 C C . SER A 1 269 ? -15.757 -9.149 19.456 1.00 90.69 269 SER A C 1
ATOM 2053 O O . SER A 1 269 ? -15.205 -10.102 20.012 1.00 90.69 269 SER A O 1
ATOM 2055 N N . ILE A 1 270 ? -17.081 -8.988 19.520 1.00 89.19 270 ILE A N 1
ATOM 2056 C CA . ILE A 1 270 ? -17.977 -9.950 20.183 1.00 89.19 270 ILE A CA 1
ATOM 2057 C C . ILE A 1 270 ? -17.934 -11.345 19.531 1.00 89.19 270 ILE A C 1
ATOM 2059 O O . ILE A 1 270 ? -18.205 -12.347 20.190 1.00 89.19 270 ILE A O 1
ATOM 2063 N N . ASN A 1 271 ? -17.537 -11.415 18.256 1.00 85.12 271 ASN A N 1
ATOM 2064 C CA . ASN A 1 271 ? -17.361 -12.657 17.501 1.00 85.12 271 ASN A CA 1
ATOM 2065 C C . ASN A 1 271 ? -15.986 -13.314 17.725 1.00 85.12 271 ASN A C 1
ATOM 2067 O O . ASN A 1 271 ? -15.713 -14.380 17.178 1.00 85.12 271 ASN A O 1
ATOM 2071 N N . GLY A 1 272 ? -15.127 -12.711 18.552 1.00 83.19 272 GLY A N 1
ATOM 2072 C CA . GLY A 1 272 ? -13.849 -13.285 18.961 1.00 83.19 272 GLY A CA 1
ATOM 2073 C C . GLY A 1 272 ? -12.661 -12.909 18.077 1.00 83.19 272 GLY A C 1
ATOM 2074 O O . GLY A 1 272 ? -11.545 -13.361 18.348 1.00 83.19 272 GLY A O 1
ATOM 2075 N N . THR A 1 273 ? -12.845 -12.062 17.070 1.00 85.31 273 THR A N 1
ATOM 2076 C CA . THR A 1 273 ? -11.746 -11.637 16.205 1.00 85.31 273 THR A CA 1
ATOM 2077 C C . THR A 1 273 ? -10.919 -10.544 16.878 1.00 85.31 273 THR A C 1
ATOM 2079 O O . THR A 1 273 ? -11.469 -9.610 17.464 1.00 85.31 273 THR A O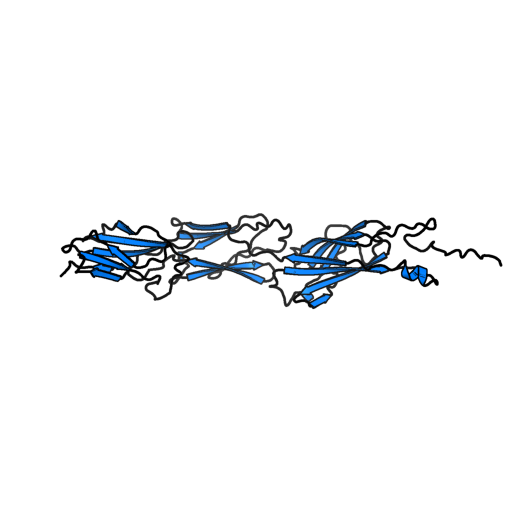 1
ATOM 2082 N N . GLN A 1 274 ? -9.595 -10.677 16.826 1.00 86.94 274 GLN A N 1
ATOM 2083 C CA . GLN A 1 274 ? -8.665 -9.719 17.422 1.00 86.94 274 GLN A CA 1
ATOM 2084 C C . GLN A 1 274 ? -8.595 -8.439 16.588 1.00 86.94 274 GLN A C 1
ATOM 2086 O O . GLN A 1 274 ? -8.620 -8.491 15.362 1.00 86.94 274 GLN A O 1
ATOM 2091 N N . VAL A 1 275 ? -8.482 -7.306 17.272 1.00 85.19 275 VAL A N 1
ATOM 2092 C CA . VAL A 1 275 ? -8.265 -5.986 16.679 1.00 85.19 275 VAL A CA 1
ATOM 2093 C C . VAL A 1 275 ? -6.826 -5.583 16.977 1.00 85.19 275 VAL A C 1
ATOM 2095 O O . VAL A 1 275 ? -6.374 -5.726 18.113 1.00 85.19 275 VAL A O 1
ATOM 2098 N N . ASP A 1 276 ? -6.095 -5.088 15.981 1.00 85.69 276 ASP A N 1
ATOM 2099 C CA . ASP A 1 276 ? -4.724 -4.629 16.192 1.00 85.69 276 ASP A CA 1
ATOM 2100 C C . ASP A 1 276 ? -4.719 -3.326 17.021 1.00 85.69 276 ASP A C 1
ATOM 2102 O O . ASP A 1 276 ? -5.178 -2.287 16.538 1.00 85.69 276 ASP A O 1
ATOM 2106 N N . PRO A 1 277 ? -4.193 -3.332 18.264 1.00 86.56 277 PRO A N 1
ATOM 2107 C CA . PRO A 1 277 ? -4.173 -2.146 19.117 1.00 86.56 277 PRO A CA 1
ATOM 2108 C C . PRO A 1 277 ? -3.265 -1.028 18.589 1.00 86.56 277 PRO A C 1
ATOM 2110 O O . PRO A 1 277 ? -3.366 0.098 19.071 1.00 86.56 277 PRO A O 1
ATOM 2113 N N . SER A 1 278 ? -2.364 -1.315 17.642 1.00 84.12 278 SER A N 1
ATOM 2114 C CA . SER A 1 278 ? -1.527 -0.297 16.998 1.00 84.12 278 SER A CA 1
ATOM 2115 C C . SER A 1 278 ? -2.271 0.500 15.924 1.00 84.12 278 SER A C 1
ATOM 2117 O O . SER A 1 278 ? -1.844 1.604 15.591 1.00 84.12 278 SER A O 1
ATOM 2119 N N . LYS A 1 279 ? -3.408 -0.026 15.454 1.00 81.75 279 LYS A N 1
ATOM 2120 C CA . LYS A 1 279 ? -4.210 0.511 14.350 1.00 81.75 279 LYS A CA 1
ATOM 2121 C C . LYS A 1 279 ? -5.545 1.108 14.795 1.00 81.75 279 LYS A C 1
ATOM 2123 O O . LYS A 1 279 ? -6.324 1.577 13.977 1.00 81.75 279 LYS A O 1
ATOM 2128 N N . VAL A 1 280 ? -5.857 1.100 16.091 1.00 87.81 280 VAL A N 1
ATOM 2129 C CA . VAL A 1 280 ? -7.136 1.634 16.581 1.00 87.81 280 VAL A CA 1
ATOM 2130 C C . VAL A 1 280 ? -6.970 2.493 17.827 1.00 87.81 280 VAL A C 1
ATOM 2132 O O . VAL A 1 280 ? -6.128 2.256 18.695 1.00 87.81 280 VAL A O 1
ATOM 2135 N N . MET A 1 281 ? -7.840 3.486 17.949 1.00 92.62 281 MET A N 1
ATOM 2136 C CA . MET A 1 281 ? -8.090 4.214 19.186 1.00 92.62 281 MET A CA 1
ATOM 2137 C C . MET A 1 281 ? -9.304 3.621 19.898 1.00 92.62 281 MET A C 1
ATOM 2139 O O . MET A 1 281 ? -10.189 3.055 19.267 1.00 92.62 281 MET A O 1
ATOM 2143 N N . TYR A 1 282 ? -9.390 3.792 21.214 1.00 94.81 282 TYR A N 1
ATOM 2144 C CA . TYR A 1 282 ? -10.557 3.382 21.998 1.00 94.81 282 TYR A CA 1
ATOM 2145 C C . TYR A 1 282 ? -11.133 4.544 22.802 1.00 94.81 282 TYR A C 1
ATOM 2147 O O . TYR A 1 282 ? -10.415 5.473 23.186 1.00 94.81 282 TYR A O 1
ATOM 2155 N N . ARG A 1 283 ? -12.428 4.454 23.103 1.00 96.25 283 ARG A N 1
ATOM 2156 C CA . ARG A 1 283 ? -13.152 5.319 24.040 1.00 96.25 283 ARG A CA 1
ATOM 2157 C C . ARG A 1 283 ? -13.998 4.456 24.964 1.00 96.25 283 ARG A C 1
ATOM 2159 O O . ARG A 1 283 ? -14.580 3.471 24.525 1.00 96.25 283 ARG A O 1
ATOM 2166 N N . ILE A 1 284 ? -14.089 4.844 26.235 1.00 97.38 284 ILE A N 1
ATOM 2167 C CA . ILE A 1 284 ? -14.944 4.169 27.219 1.00 97.38 284 ILE A CA 1
ATOM 2168 C C . ILE A 1 284 ? -16.075 5.109 27.618 1.00 97.38 284 ILE A C 1
ATOM 2170 O O . ILE A 1 284 ? -15.830 6.226 28.088 1.00 97.38 284 ILE A O 1
ATOM 2174 N N . LEU A 1 285 ? -17.306 4.6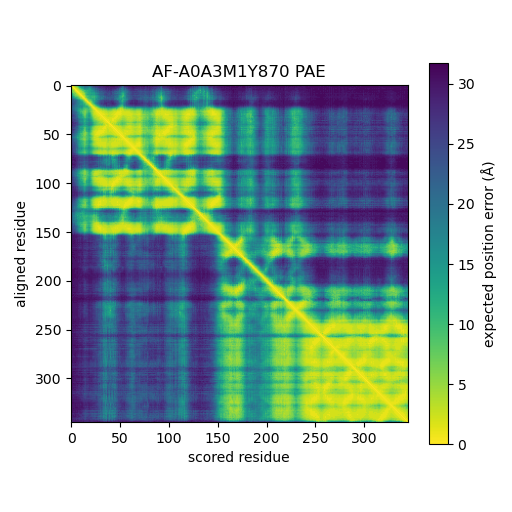36 27.455 1.00 97.38 285 LEU A N 1
ATOM 2175 C CA . LEU A 1 285 ? -18.525 5.290 27.909 1.00 97.38 285 LEU A CA 1
ATOM 2176 C C . LEU A 1 285 ? -18.923 4.778 29.295 1.00 97.38 285 LEU A C 1
ATOM 2178 O O . LEU A 1 285 ? -18.673 3.621 29.634 1.00 97.38 285 LEU A O 1
ATOM 2182 N N . LYS A 1 286 ? -19.566 5.641 30.081 1.00 97.69 286 LYS A N 1
ATOM 2183 C CA . LYS A 1 286 ? -20.124 5.348 31.405 1.00 97.69 286 LYS A CA 1
ATOM 2184 C C . LYS A 1 286 ? -21.534 5.917 31.506 1.00 97.69 286 LYS A C 1
ATOM 2186 O O . LYS A 1 286 ? -21.790 6.996 30.983 1.00 97.69 286 LYS A O 1
ATOM 2191 N N . TYR A 1 287 ? -22.419 5.246 32.232 1.00 97.44 287 TYR A N 1
ATO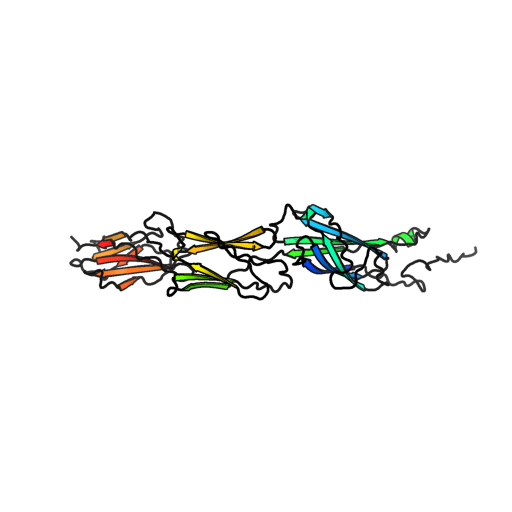M 2192 C CA . TYR A 1 287 ? -23.645 5.854 32.753 1.00 97.44 287 TYR A CA 1
ATOM 2193 C C . TYR A 1 287 ? -23.805 5.585 34.252 1.00 97.44 287 TYR A C 1
ATOM 2195 O O . TYR A 1 287 ? -23.229 4.638 34.789 1.00 97.44 287 TYR A O 1
ATOM 2203 N N . GLU A 1 288 ? -24.639 6.389 34.916 1.00 96.50 288 GLU A N 1
ATOM 2204 C CA . GLU A 1 288 ? -25.103 6.153 36.288 1.00 96.50 288 GLU A CA 1
ATOM 2205 C C . GLU A 1 288 ? -26.633 6.027 36.303 1.00 96.50 288 GLU A C 1
ATOM 2207 O O . GLU A 1 288 ? -27.351 6.933 35.881 1.00 96.50 288 GLU A O 1
ATOM 2212 N N . ASN A 1 289 ? -27.136 4.909 36.830 1.00 93.56 289 ASN A N 1
ATOM 2213 C CA . ASN A 1 289 ? -28.543 4.503 36.954 1.00 93.56 289 ASN A CA 1
ATOM 2214 C C . ASN A 1 289 ? -29.323 4.329 35.636 1.00 93.56 289 ASN A C 1
ATOM 2216 O O . ASN A 1 289 ? -30.149 3.424 35.566 1.00 93.56 289 ASN A O 1
ATOM 2220 N N . ASN A 1 290 ? -29.093 5.163 34.616 1.00 91.94 290 ASN A N 1
ATOM 2221 C CA . ASN A 1 290 ? -29.814 5.122 33.343 1.00 91.94 290 ASN A CA 1
ATOM 2222 C C . ASN A 1 290 ? -28.857 5.165 32.128 1.00 91.94 290 ASN A C 1
ATOM 2224 O O . ASN A 1 290 ? -28.177 6.181 31.963 1.00 91.94 290 ASN A O 1
ATOM 2228 N N . PRO A 1 291 ? -28.841 4.138 31.251 1.00 86.62 291 PRO A N 1
ATOM 2229 C CA . PRO A 1 291 ? -28.041 4.126 30.020 1.00 86.62 291 PRO A CA 1
ATOM 2230 C C . PRO A 1 291 ? -28.354 5.253 29.025 1.00 86.62 291 PRO A C 1
ATOM 2232 O O . PRO A 1 291 ? -27.469 5.625 28.250 1.00 86.62 291 PRO A O 1
ATOM 2235 N N . ASP A 1 292 ? -29.553 5.845 29.075 1.00 87.25 292 ASP A N 1
ATOM 2236 C CA . ASP A 1 292 ? -29.927 6.969 28.202 1.00 87.25 292 ASP A CA 1
ATOM 2237 C C . ASP A 1 292 ? -29.126 8.248 28.499 1.00 87.25 292 ASP A C 1
ATOM 2239 O O . ASP A 1 292 ? -29.050 9.145 27.664 1.00 87.25 292 ASP A O 1
ATOM 2243 N N . ASN A 1 293 ? -28.526 8.346 29.690 1.00 89.88 293 ASN A N 1
ATOM 2244 C CA . ASN A 1 293 ? -27.694 9.473 30.103 1.00 89.88 293 ASN A CA 1
ATOM 2245 C C . ASN A 1 293 ? -26.241 9.023 30.280 1.00 89.88 293 ASN A C 1
ATOM 2247 O O . ASN A 1 293 ? -25.679 9.109 31.373 1.00 89.88 293 ASN A O 1
ATOM 2251 N N . ASN A 1 294 ? -25.660 8.477 29.213 1.00 93.81 294 ASN A N 1
ATOM 2252 C CA . ASN A 1 294 ? -24.252 8.111 29.193 1.00 93.81 294 ASN A CA 1
ATOM 2253 C C . ASN A 1 294 ? -23.347 9.307 28.855 1.00 93.81 294 ASN A C 1
ATOM 2255 O O . ASN A 1 294 ? -23.755 10.280 28.223 1.00 93.81 294 ASN A O 1
ATOM 2259 N N . TRP A 1 295 ? -22.098 9.225 29.300 1.00 96.12 295 TRP A N 1
ATOM 2260 C CA . TRP A 1 295 ? -21.043 10.186 29.010 1.00 96.12 295 TRP A CA 1
ATOM 2261 C C . TRP A 1 295 ? -19.698 9.482 28.834 1.00 96.12 295 TRP A C 1
ATOM 2263 O O . TRP A 1 295 ? -19.522 8.306 29.155 1.00 96.12 295 TRP A O 1
ATOM 2273 N N . VAL A 1 296 ? -18.714 10.219 28.326 1.00 96.69 296 VAL A N 1
ATOM 2274 C CA . VAL A 1 296 ? -17.359 9.706 28.114 1.00 96.69 296 VAL A CA 1
ATOM 2275 C C . VAL A 1 296 ? -16.616 9.621 29.449 1.00 96.69 296 VAL A C 1
ATOM 2277 O O . VAL A 1 296 ? -16.348 10.641 30.080 1.00 96.69 296 VAL A O 1
ATOM 2280 N N . PHE A 1 297 ? -16.243 8.409 29.862 1.00 96.06 297 PHE A N 1
ATOM 2281 C CA . PHE A 1 297 ? -15.378 8.174 31.022 1.00 96.06 297 PHE A CA 1
ATOM 2282 C C . PHE A 1 297 ? -13.895 8.281 30.656 1.00 96.06 297 PHE A C 1
ATOM 2284 O O . PHE A 1 297 ? -13.120 8.945 31.348 1.00 96.06 297 PHE A O 1
ATOM 2291 N N . LYS A 1 298 ? -13.495 7.653 29.545 1.00 95.88 298 LYS A N 1
ATOM 2292 C CA . LYS A 1 298 ? -12.166 7.817 28.942 1.00 95.88 298 LYS A CA 1
ATOM 2293 C C . LYS A 1 298 ? -12.338 8.218 27.492 1.00 95.88 298 LYS A C 1
ATOM 2295 O O . LYS A 1 298 ? -12.988 7.495 26.747 1.00 95.88 298 LYS A O 1
ATOM 2300 N N . GLY A 1 299 ? -11.775 9.369 27.129 1.00 93.62 299 GLY A N 1
ATOM 2301 C CA . GLY A 1 299 ? -11.762 9.860 25.752 1.00 93.62 299 GLY A CA 1
ATOM 2302 C C . GLY A 1 299 ? -10.902 9.002 24.829 1.00 93.62 299 GLY A C 1
ATOM 2303 O O . GLY A 1 299 ? -10.241 8.068 25.283 1.00 93.62 299 GLY A O 1
ATOM 2304 N N . TRP A 1 300 ? -10.906 9.360 23.545 1.00 94.12 300 TRP A N 1
ATOM 2305 C CA . TRP A 1 300 ? -10.127 8.680 22.515 1.00 94.12 300 TRP A CA 1
ATOM 2306 C C . TRP A 1 300 ? -8.646 8.596 22.888 1.00 94.12 300 TRP A C 1
ATOM 2308 O O . TRP A 1 300 ? -8.000 9.608 23.165 1.00 94.12 300 TRP A O 1
ATOM 2318 N N . SER A 1 301 ? -8.110 7.380 22.889 1.00 92.56 301 SER A N 1
ATOM 2319 C CA . SER A 1 301 ? -6.715 7.097 23.211 1.00 92.56 301 SER A CA 1
ATOM 2320 C C . SER A 1 301 ? -6.183 5.981 22.319 1.00 92.56 301 SER A C 1
ATOM 2322 O O . SER A 1 301 ? -6.862 4.985 22.106 1.00 92.56 301 SER A O 1
ATOM 2324 N N . SER A 1 302 ? -4.953 6.141 21.830 1.00 87.31 302 SER A N 1
ATOM 2325 C CA . SER A 1 302 ? -4.170 5.099 21.144 1.00 87.31 302 SER A CA 1
ATOM 2326 C C . SER A 1 302 ? -3.177 4.399 22.079 1.00 87.31 302 SER A C 1
ATOM 2328 O O . SER A 1 302 ? -2.343 3.606 21.651 1.00 87.31 302 SER A O 1
ATOM 2330 N N . LYS A 1 303 ? -3.187 4.726 23.380 1.00 87.94 303 LYS A N 1
ATOM 2331 C CA . LYS A 1 303 ? -2.287 4.082 24.346 1.00 87.94 303 LYS A CA 1
ATOM 2332 C C . LYS A 1 303 ? -2.707 2.626 24.549 1.00 87.94 303 LYS A C 1
ATOM 2334 O O . LYS A 1 303 ? -3.894 2.376 24.669 1.00 87.94 303 LYS A O 1
ATOM 2339 N N . PRO A 1 304 ? -1.779 1.674 24.726 1.00 81.69 304 PRO A N 1
ATOM 2340 C CA . PRO A 1 304 ? -2.116 0.257 24.904 1.00 81.69 304 PRO A CA 1
ATOM 2341 C C . PRO A 1 304 ? -2.682 -0.057 26.306 1.00 81.69 304 PRO A C 1
ATOM 2343 O O . PRO A 1 304 ? -2.464 -1.134 26.858 1.00 81.69 304 PRO A O 1
ATOM 2346 N N . TRP A 1 305 ? -3.346 0.904 26.951 1.00 89.25 305 TRP A N 1
ATOM 2347 C CA . TRP A 1 305 ? -3.924 0.736 28.275 1.00 89.25 305 TRP A CA 1
ATOM 2348 C C . TRP A 1 305 ? -5.312 0.129 28.153 1.00 89.25 305 TRP A C 1
ATOM 2350 O O . TRP A 1 305 ? -6.210 0.713 27.559 1.00 89.25 305 TRP A O 1
ATOM 2360 N N . THR A 1 306 ? -5.495 -1.021 28.784 1.00 91.56 306 THR A N 1
ATOM 2361 C CA . THR A 1 306 ? -6.755 -1.770 28.752 1.00 91.56 306 THR A CA 1
ATOM 2362 C C . THR A 1 306 ? -7.446 -1.832 30.104 1.00 91.56 306 THR A C 1
ATOM 2364 O O . THR A 1 306 ? -8.511 -2.422 30.202 1.00 91.56 306 THR A O 1
ATOM 2367 N N . ASN A 1 307 ? -6.859 -1.242 31.149 1.00 95.62 307 ASN A N 1
ATOM 2368 C CA . ASN A 1 307 ? -7.360 -1.295 32.520 1.00 95.62 307 ASN A CA 1
ATOM 2369 C C . ASN A 1 307 ? -7.365 0.106 33.142 1.00 95.62 307 ASN A C 1
ATOM 2371 O O . ASN A 1 307 ? -6.378 0.838 33.064 1.00 95.62 307 ASN A O 1
ATOM 2375 N N . PHE A 1 308 ? -8.473 0.460 33.786 1.00 96.38 308 PHE A N 1
ATOM 2376 C CA . PHE A 1 308 ? -8.756 1.774 34.348 1.00 96.38 308 PHE A CA 1
ATOM 2377 C C . PHE A 1 308 ? -9.435 1.644 35.706 1.00 96.38 308 PHE A C 1
ATOM 2379 O O . PHE A 1 308 ? -10.077 0.641 36.019 1.00 96.38 308 PHE A O 1
ATOM 2386 N N . ILE A 1 309 ? -9.306 2.704 36.497 1.00 96.56 309 ILE A N 1
ATOM 2387 C CA . ILE A 1 309 ? -9.968 2.846 37.789 1.00 96.56 309 ILE A CA 1
ATOM 2388 C C . ILE A 1 309 ? -10.919 4.031 37.693 1.00 96.56 309 ILE A C 1
ATOM 2390 O O . ILE A 1 309 ? -10.523 5.123 37.274 1.00 96.56 309 ILE A O 1
ATOM 2394 N N . ASP A 1 310 ? -12.166 3.792 38.069 1.00 96.19 310 ASP A N 1
ATOM 2395 C CA . ASP A 1 310 ? -13.189 4.804 38.247 1.00 96.19 310 ASP A CA 1
ATOM 2396 C C . ASP A 1 310 ? -13.407 5.036 39.741 1.00 96.19 310 ASP A C 1
ATOM 2398 O O . ASP A 1 310 ? -14.012 4.218 40.433 1.00 96.19 310 ASP A O 1
ATOM 2402 N N . SER A 1 311 ? -12.844 6.136 40.232 1.00 94.31 311 SER A N 1
ATOM 2403 C CA . SER A 1 311 ? -12.923 6.546 41.634 1.00 94.31 311 SER A CA 1
ATOM 2404 C C . SER A 1 311 ? -14.075 7.510 41.918 1.00 94.31 311 SER A C 1
ATOM 2406 O O . SER A 1 311 ? -14.288 7.865 43.071 1.00 94.31 311 SER A O 1
ATOM 2408 N N . ASP A 1 312 ? -14.788 7.982 40.890 1.00 92.81 312 ASP A N 1
ATOM 2409 C CA . ASP A 1 312 ? -15.946 8.870 41.045 1.00 92.81 312 ASP A CA 1
ATOM 2410 C C . ASP A 1 312 ? -17.233 8.042 40.956 1.00 92.81 312 ASP A C 1
ATOM 2412 O O . ASP A 1 312 ? -18.009 8.097 39.992 1.00 92.81 312 ASP A O 1
ATOM 2416 N N . VAL A 1 313 ? -17.386 7.166 41.948 1.00 92.62 313 VAL A N 1
ATOM 2417 C CA . VAL A 1 313 ? -18.477 6.198 42.057 1.00 92.62 313 VAL A CA 1
ATOM 2418 C C . VAL A 1 313 ? -19.046 6.210 43.469 1.00 92.62 313 VAL A C 1
ATOM 2420 O O . VAL A 1 313 ? -18.369 6.547 44.438 1.00 92.62 313 VAL A O 1
ATOM 2423 N N . LYS A 1 314 ? -20.325 5.865 43.583 1.00 92.75 314 LYS A N 1
ATOM 2424 C CA . LYS A 1 314 ? -21.059 5.801 44.843 1.00 92.75 314 LYS A CA 1
ATOM 2425 C C . LYS A 1 314 ? -21.585 4.382 45.051 1.00 92.75 314 LYS A C 1
ATOM 2427 O O . LYS A 1 314 ? -22.246 3.871 44.142 1.00 92.75 314 LYS A O 1
ATOM 2432 N N . PRO A 1 315 ? -21.329 3.750 46.209 1.00 91.25 315 PRO A N 1
ATOM 2433 C CA . PRO A 1 315 ? -21.714 2.364 46.479 1.00 91.25 315 PRO A CA 1
ATOM 2434 C C . PRO A 1 315 ? -23.189 2.047 46.208 1.00 91.25 315 PRO A C 1
ATOM 2436 O O . PRO A 1 315 ? -23.512 0.965 45.737 1.00 91.25 315 PRO A O 1
ATOM 2439 N N . GLU A 1 316 ? -24.099 2.991 46.448 1.00 92.25 316 GLU A N 1
ATOM 2440 C CA . GLU A 1 316 ? -25.545 2.806 46.293 1.00 92.25 316 GLU A CA 1
ATOM 2441 C C . GLU A 1 316 ? -26.060 2.927 44.847 1.00 92.25 316 GLU A C 1
ATOM 2443 O O . GLU A 1 316 ? -27.266 2.817 44.603 1.00 92.25 316 GLU A O 1
ATOM 2448 N N . LYS A 1 317 ? -25.176 3.204 43.886 1.00 93.50 317 LYS A N 1
ATOM 2449 C CA . LYS A 1 317 ? -25.534 3.491 42.495 1.00 93.50 317 LYS A CA 1
ATOM 2450 C C . LYS A 1 317 ? -25.203 2.325 41.575 1.00 93.50 317 LYS A C 1
ATOM 2452 O O . LYS A 1 317 ? -24.267 1.568 41.804 1.00 93.50 317 LYS A O 1
ATOM 2457 N N . THR A 1 318 ? -25.992 2.198 40.510 1.00 95.38 318 THR A N 1
ATOM 2458 C CA . THR A 1 318 ? -25.693 1.268 39.413 1.00 95.38 318 THR A CA 1
ATOM 2459 C C . THR A 1 318 ? -24.896 2.003 38.351 1.00 95.38 318 THR A C 1
ATOM 2461 O O . THR A 1 318 ? -25.290 3.096 37.940 1.00 95.38 318 THR A O 1
ATOM 2464 N N . TYR A 1 319 ? -23.826 1.385 37.868 1.00 97.38 319 TYR A N 1
ATOM 2465 C CA . TYR A 1 319 ? -23.010 1.915 36.784 1.00 97.38 319 TYR A CA 1
ATOM 2466 C C . TYR A 1 319 ? -23.050 0.977 35.588 1.00 97.38 319 TYR A C 1
ATOM 2468 O O . TYR A 1 319 ? -23.231 -0.228 35.745 1.00 97.38 319 TYR A O 1
ATOM 2476 N N . GLY A 1 320 ? -22.872 1.516 34.390 1.00 97.56 320 GLY A N 1
ATOM 2477 C CA . GLY A 1 320 ? -22.606 0.698 33.216 1.00 97.56 320 GLY A CA 1
ATOM 2478 C C . GLY A 1 320 ? -21.464 1.267 32.405 1.00 97.56 320 GLY A C 1
ATOM 2479 O O . GLY A 1 320 ? -21.309 2.485 32.342 1.00 97.56 320 GLY A O 1
ATOM 2480 N N . TYR A 1 321 ? -20.682 0.377 31.798 1.00 98.38 321 TYR A N 1
ATOM 2481 C CA . TYR A 1 321 ? -19.538 0.726 30.961 1.00 98.38 321 TYR A CA 1
ATOM 2482 C C . TYR A 1 321 ? -19.647 0.057 29.595 1.00 98.38 321 TYR A C 1
ATOM 2484 O O . TYR A 1 321 ? -20.048 -1.103 29.507 1.00 98.38 321 TYR A O 1
ATOM 2492 N N . ALA A 1 322 ? -19.265 0.777 28.547 1.00 97.69 322 ALA A N 1
ATOM 2493 C CA . ALA A 1 322 ? -19.179 0.263 27.185 1.00 97.69 322 ALA A CA 1
ATOM 2494 C C . ALA A 1 322 ? -17.928 0.815 26.496 1.00 97.69 322 ALA A C 1
ATOM 2496 O O . ALA A 1 322 ? -17.392 1.847 26.909 1.00 97.69 322 ALA A O 1
ATOM 2497 N N . VAL A 1 323 ? -17.455 0.123 25.464 1.00 96.50 323 VAL A N 1
ATOM 2498 C CA . VAL A 1 323 ? -16.279 0.516 24.684 1.00 96.50 323 VAL A CA 1
ATOM 2499 C C . VAL A 1 323 ? -16.644 0.687 23.213 1.00 96.50 323 VAL A C 1
ATOM 2501 O O . VAL A 1 323 ? -17.488 -0.028 22.675 1.00 96.50 323 VAL A O 1
ATOM 2504 N N . GLU A 1 324 ? -15.990 1.650 22.580 1.00 94.75 324 GLU A N 1
ATOM 2505 C CA . GLU A 1 324 ? -15.981 1.862 21.135 1.00 94.75 324 GLU A CA 1
ATOM 2506 C C . GLU A 1 324 ? -14.535 1.911 20.653 1.00 94.75 324 GLU A C 1
ATOM 2508 O O . GLU A 1 324 ? -13.657 2.413 21.370 1.00 94.75 324 GLU A O 1
ATOM 2513 N N . PHE A 1 325 ? -14.305 1.445 19.429 1.00 92.75 325 PHE A N 1
ATOM 2514 C CA . PHE A 1 325 ? -13.053 1.642 18.713 1.00 92.75 325 PHE A CA 1
ATOM 2515 C C . PHE A 1 325 ? -13.241 2.622 17.563 1.00 92.75 325 PHE A C 1
ATOM 2517 O O . PHE A 1 325 ? -14.308 2.708 16.962 1.00 92.75 325 PHE A O 1
ATOM 2524 N N . MET A 1 326 ? -12.181 3.363 17.276 1.00 89.00 326 MET A N 1
ATOM 2525 C CA . MET A 1 326 ? -12.053 4.192 16.090 1.00 89.00 326 MET A CA 1
ATOM 2526 C C . MET A 1 326 ? -10.828 3.700 15.333 1.00 89.00 326 MET A C 1
ATOM 2528 O O . MET A 1 326 ? -9.755 3.603 15.931 1.00 89.00 326 MET A O 1
ATOM 2532 N N . GLY A 1 327 ? -10.999 3.333 14.070 1.00 81.88 327 GLY A N 1
ATOM 2533 C CA . GLY A 1 327 ? -9.899 2.833 13.254 1.00 81.88 327 GLY A CA 1
ATOM 2534 C C . GLY A 1 327 ? -8.987 3.940 12.741 1.00 81.88 327 GLY A C 1
ATOM 2535 O O . GLY A 1 327 ? -9.125 5.114 13.107 1.00 81.88 327 GLY A O 1
ATOM 2536 N N . GLU A 1 328 ? -8.029 3.551 11.903 1.00 75.25 328 GLU A N 1
ATOM 2537 C CA . GLU A 1 328 ? -6.976 4.429 11.373 1.00 75.25 328 GLU A CA 1
ATOM 2538 C C . GLU A 1 328 ? -7.543 5.597 10.548 1.00 75.25 328 GLU A C 1
ATOM 2540 O O . GLU A 1 328 ? -6.884 6.628 10.407 1.00 75.25 328 GLU A O 1
ATOM 2545 N N . PHE A 1 329 ? -8.781 5.475 10.058 1.00 72.44 329 PHE A N 1
ATOM 2546 C CA . PHE A 1 329 ? -9.400 6.399 9.102 1.00 72.44 329 PHE A CA 1
ATOM 2547 C C . PHE A 1 329 ? -10.542 7.220 9.712 1.00 72.44 329 PHE A C 1
ATOM 2549 O O . PHE A 1 329 ? -11.259 7.933 9.003 1.00 72.44 329 PHE A O 1
ATOM 2556 N N . GLY A 1 330 ? -10.704 7.147 11.038 1.00 72.94 330 GLY A N 1
ATOM 2557 C CA . GLY A 1 330 ? -11.751 7.851 11.779 1.00 72.94 330 GLY A CA 1
ATOM 2558 C C . GLY A 1 330 ? -13.117 7.168 11.724 1.00 72.94 330 GLY A C 1
ATOM 2559 O O . GLY A 1 330 ? -14.096 7.710 12.242 1.00 72.94 330 GLY A O 1
ATOM 2560 N N . GLU A 1 331 ? -13.200 5.982 11.127 1.00 76.88 331 GLU A N 1
ATOM 2561 C CA . GLU A 1 331 ? -14.389 5.156 11.180 1.00 76.88 331 GLU A CA 1
ATOM 2562 C C . GLU A 1 331 ? -14.612 4.630 12.598 1.00 76.88 331 GLU A C 1
ATOM 2564 O O . GLU A 1 331 ? -13.674 4.235 13.290 1.00 76.88 331 GLU A O 1
ATOM 2569 N N . MET A 1 332 ? -15.864 4.641 13.047 1.00 85.88 332 MET A N 1
ATOM 2570 C CA . MET A 1 332 ? -16.225 4.202 14.391 1.00 85.88 332 MET A CA 1
ATOM 2571 C C . MET A 1 332 ? -16.869 2.823 14.337 1.00 85.88 332 MET A C 1
ATOM 2573 O O . MET A 1 332 ? -17.728 2.551 13.496 1.00 85.88 332 MET A O 1
ATOM 2577 N N . SER A 1 333 ? -16.483 1.971 15.280 1.00 89.19 333 SER A N 1
ATOM 2578 C CA . SER A 1 333 ? -17.201 0.738 15.560 1.00 89.19 333 SER A CA 1
ATOM 2579 C C . SER A 1 333 ? -18.589 1.041 16.129 1.00 89.19 333 SER A C 1
ATOM 2581 O O . SER A 1 333 ? -18.872 2.141 16.610 1.00 89.19 333 SER A O 1
ATOM 2583 N N . ASN A 1 334 ? -19.442 0.023 16.184 1.00 90.12 334 ASN A N 1
ATOM 2584 C CA . ASN A 1 334 ? -20.609 0.067 17.055 1.00 90.12 334 ASN A CA 1
ATOM 2585 C C . ASN A 1 334 ? -20.177 0.153 18.529 1.00 90.12 334 ASN A C 1
ATOM 2587 O O . ASN A 1 334 ? -19.059 -0.222 18.896 1.00 90.12 334 ASN A O 1
ATOM 2591 N N . ILE A 1 335 ? -21.090 0.605 19.387 1.00 93.62 335 ILE A N 1
ATOM 2592 C CA . ILE A 1 335 ? -20.916 0.536 20.842 1.00 93.62 335 ILE A CA 1
ATOM 2593 C C . ILE A 1 335 ? -20.993 -0.936 21.266 1.00 93.62 335 ILE A C 1
ATOM 2595 O O . ILE A 1 335 ? -21.886 -1.668 20.823 1.00 93.62 335 ILE A O 1
ATOM 2599 N N . SER A 1 336 ? -20.071 -1.382 22.124 1.00 95.62 336 SER A N 1
ATOM 2600 C CA . SER A 1 336 ? -20.168 -2.701 22.761 1.00 95.62 336 SER A CA 1
ATOM 2601 C C . SER A 1 336 ? -21.477 -2.848 23.545 1.00 95.62 336 SER A C 1
ATOM 2603 O O . SER A 1 336 ? -22.132 -1.861 23.885 1.00 95.62 336 SER A O 1
ATOM 2605 N N . ASP A 1 337 ? -21.843 -4.071 23.937 1.00 96.12 337 ASP A N 1
ATOM 2606 C CA . ASP A 1 337 ? -22.866 -4.186 24.983 1.00 96.12 337 ASP A CA 1
ATOM 2607 C C . ASP A 1 337 ? -22.369 -3.561 26.295 1.00 96.12 337 ASP A C 1
ATOM 2609 O O . ASP A 1 337 ? -21.163 -3.471 26.556 1.00 96.12 337 ASP A O 1
ATOM 2613 N N . TRP A 1 338 ? -23.324 -3.101 27.101 1.00 97.00 338 TRP A N 1
ATOM 2614 C CA . TRP A 1 338 ? -23.060 -2.493 28.396 1.00 97.00 338 TRP A CA 1
ATOM 2615 C C . TRP A 1 338 ? -22.751 -3.555 29.443 1.00 97.00 338 TRP A C 1
ATOM 2617 O O . TRP A 1 338 ? -23.550 -4.462 29.682 1.00 97.00 338 TRP A O 1
ATOM 2627 N N . THR A 1 339 ? -21.645 -3.374 30.153 1.00 97.62 339 THR A N 1
ATOM 2628 C CA . THR A 1 339 ? -21.345 -4.143 31.358 1.00 97.62 339 THR A CA 1
ATOM 2629 C C . THR A 1 339 ? -21.854 -3.397 32.571 1.00 97.62 339 THR A C 1
ATOM 2631 O O . THR A 1 339 ? -21.351 -2.326 32.911 1.00 97.62 339 THR A O 1
ATOM 2634 N N . VAL A 1 340 ? -22.872 -3.972 33.210 1.00 97.25 340 VAL A N 1
ATOM 2635 C CA . VAL A 1 340 ? -23.574 -3.369 34.343 1.00 97.25 340 VAL A CA 1
ATOM 2636 C C . VAL A 1 340 ? -22.923 -3.794 35.652 1.00 97.25 340 VAL A C 1
ATOM 2638 O O . VAL A 1 340 ? -22.841 -4.980 35.966 1.00 97.25 340 VAL A O 1
ATOM 2641 N N . VAL A 1 341 ? -22.514 -2.807 36.440 1.00 96.31 341 VAL A N 1
ATOM 2642 C CA . VAL A 1 341 ? -22.029 -2.976 37.805 1.00 96.31 341 VAL A CA 1
ATOM 2643 C C . VAL A 1 341 ? -23.160 -2.574 38.760 1.00 96.31 341 VAL A C 1
ATOM 2645 O O . VAL A 1 341 ? -23.514 -1.390 38.818 1.00 96.31 341 VAL A O 1
ATOM 2648 N N . PRO A 1 342 ? -23.774 -3.529 39.484 1.00 94.50 342 PRO A N 1
ATOM 2649 C CA . PRO A 1 342 ? -24.818 -3.220 40.456 1.00 94.50 342 PRO A CA 1
ATOM 2650 C C . PRO A 1 342 ? -24.240 -2.454 41.662 1.00 94.50 342 PRO A C 1
ATOM 2652 O O . PRO A 1 342 ? -23.017 -2.389 41.807 1.00 94.50 342 PRO A O 1
ATOM 2655 N N . PRO A 1 343 ? -25.091 -1.905 42.548 1.00 93.06 343 PRO A N 1
ATOM 2656 C CA . PRO A 1 343 ? -24.642 -1.305 43.802 1.00 93.06 343 PRO A CA 1
ATOM 2657 C C . PRO A 1 343 ? -23.737 -2.258 44.596 1.00 93.06 343 PRO A C 1
ATOM 2659 O O . PRO A 1 343 ? -23.950 -3.476 44.569 1.00 93.06 343 PRO A O 1
ATOM 2662 N N . ALA A 1 344 ? -22.733 -1.713 45.284 1.00 86.50 344 ALA A N 1
ATOM 2663 C CA . ALA A 1 344 ? -21.829 -2.494 46.119 1.00 86.50 344 ALA A CA 1
ATOM 2664 C C . ALA A 1 344 ? -22.630 -3.212 47.220 1.00 86.50 344 ALA A C 1
ATOM 2666 O O . ALA A 1 344 ? -23.482 -2.601 47.872 1.00 86.50 344 ALA A O 1
ATOM 2667 N N . GLN A 1 345 ? -22.383 -4.515 47.380 1.00 74.25 345 GLN A N 1
ATOM 2668 C CA . GLN A 1 345 ? -22.999 -5.353 48.415 1.00 74.25 345 GLN A CA 1
ATOM 2669 C C . GLN A 1 345 ? -22.152 -5.423 49.675 1.00 74.25 345 GLN A C 1
ATOM 2671 O O . GLN A 1 345 ? -20.916 -5.578 49.527 1.00 74.25 345 GLN A O 1
#